Protein AF-0000000084952046 (afdb_homodimer)

Radius of gyration: 21.0 Å; Cα contacts (8 Å, |Δi|>4): 745; chains: 2; bounding box: 46×64×44 Å

pLDDT: mean 98.29, std 1.36, range [89.69, 99.0]

InterPro domains:
  IPR005025 NADPH-dependent FMN reductase-like domain [PF03358] (3-145)
  IPR029039 Flavoprotein-like superfamily [G3DSA:3.40.50.360] (1-174)
  IPR029039 Flavoprotein-like superfamily [SSF52218] (2-172)
  IPR050712 NAD(P)H-dependent reductase [PTHR30543] (2-172)

Organism: Flavobacterium frigoris (strain PS1) (NCBI:txid1086011)

Solvent-accessible surface area (backbone atoms only — not comparable to full-atom values): 18046 Å² total; per-residue (Å²): 124,46,34,30,40,22,27,16,32,40,60,43,92,79,36,65,22,33,53,50,14,50,53,58,57,66,71,50,77,79,48,48,77,45,74,56,60,49,72,80,44,74,68,79,74,52,36,71,57,51,38,72,72,71,44,79,58,67,53,37,53,51,50,44,52,56,58,66,68,29,57,30,39,28,39,8,33,33,52,44,93,63,27,64,21,38,50,37,43,28,46,51,58,47,27,35,70,79,38,63,45,50,44,67,59,26,36,23,40,42,27,14,31,28,73,46,77,66,4,24,49,57,26,38,52,52,45,66,70,45,37,55,78,23,22,28,40,72,70,41,74,51,66,42,40,24,32,80,78,29,44,38,98,86,75,34,58,65,41,62,70,62,38,49,54,52,50,53,46,53,70,70,55,84,127,126,48,32,30,38,22,27,17,33,40,60,42,92,78,36,65,21,33,52,51,15,50,52,58,56,65,71,48,77,81,48,48,78,45,75,55,59,48,71,82,43,75,67,78,77,52,36,72,57,52,38,70,73,70,44,79,58,67,54,36,53,52,51,43,52,55,58,66,66,28,58,30,37,26,37,8,34,32,51,45,90,64,28,62,23,39,51,37,42,30,46,50,55,47,28,36,70,79,38,63,46,51,45,65,60,25,38,23,40,41,26,14,33,30,72,46,76,66,3,26,48,58,26,39,51,53,45,65,70,45,37,54,77,24,21,28,40,72,71,40,74,49,65,41,41,24,32,79,79,28,43,39,97,86,76,33,58,65,42,62,69,63,37,50,52,52,50,51,45,54,70,69,54,84,128

Structure (mmCIF, N/CA/C/O backbone):
data_AF-0000000084952046-model_v1
#
loop_
_entity.id
_entity.type
_entity.pdbx_description
1 polymer 'NADPH-dependent FMN reductase-like domain-containing protein'
#
loop_
_atom_site.group_PDB
_atom_site.id
_atom_site.type_symbol
_atom_site.label_atom_id
_atom_site.label_alt_id
_atom_site.label_comp_id
_atom_site.label_asym_id
_atom_site.label_entity_id
_atom_site.label_seq_id
_atom_site.pdbx_PDB_ins_code
_atom_site.Cartn_x
_atom_site.Cartn_y
_atom_site.Cartn_z
_atom_site.occupancy
_atom_site.B_iso_or_equiv
_atom_site.auth_seq_id
_atom_site.auth_comp_id
_atom_site.auth_asym_id
_atom_site.auth_atom_id
_atom_site.pdbx_PDB_model_num
ATOM 1 N N . MET A 1 1 ? 4.188 32.594 12.977 1 89.69 1 MET A N 1
ATOM 2 C CA . MET A 1 1 ? 3.023 31.703 13.047 1 89.69 1 MET A CA 1
ATOM 3 C C . MET A 1 1 ? 3.369 30.297 12.57 1 89.69 1 MET A C 1
ATOM 5 O O . MET A 1 1 ? 4.09 30.125 11.578 1 89.69 1 MET A O 1
ATOM 9 N N . LYS A 1 2 ? 2.949 29.25 13.391 1 96.75 2 LYS A N 1
ATOM 10 C CA . LYS A 1 2 ? 3.273 27.875 13.023 1 96.75 2 LYS A CA 1
ATOM 11 C C . LYS A 1 2 ? 2.484 27.438 11.797 1 96.75 2 LYS A C 1
ATOM 13 O O . LYS A 1 2 ? 1.416 27.969 11.508 1 96.75 2 LYS A O 1
ATOM 18 N N . LYS A 1 3 ? 3.09 26.578 11.047 1 98.62 3 LYS A N 1
ATOM 19 C CA . LYS A 1 3 ? 2.463 26.109 9.812 1 98.62 3 LYS A CA 1
ATOM 20 C C . LYS A 1 3 ? 2.102 24.641 9.898 1 98.62 3 LYS A C 1
ATOM 22 O O . LYS A 1 3 ? 2.951 23.797 10.219 1 98.62 3 LYS A O 1
ATOM 27 N N . ILE A 1 4 ? 0.824 24.344 9.602 1 98.88 4 ILE A N 1
ATOM 28 C CA . ILE A 1 4 ? 0.339 22.969 9.523 1 98.88 4 ILE A CA 1
ATOM 29 C C . ILE A 1 4 ? 0.036 22.609 8.07 1 98.88 4 ILE A C 1
ATOM 31 O O . ILE A 1 4 ? -0.649 23.359 7.371 1 98.88 4 ILE A O 1
ATOM 35 N N . ILE A 1 5 ? 0.591 21.562 7.574 1 98.94 5 ILE A N 1
ATOM 36 C CA . ILE A 1 5 ? 0.153 20.953 6.328 1 98.94 5 ILE A CA 1
ATOM 37 C C . ILE A 1 5 ? -0.78 19.781 6.633 1 98.94 5 ILE A C 1
ATOM 39 O O . ILE A 1 5 ? -0.423 18.875 7.391 1 98.94 5 ILE A O 1
ATOM 43 N N . ALA A 1 6 ? -1.988 19.844 6.141 1 98.94 6 ALA A N 1
ATOM 44 C CA . ALA A 1 6 ? -2.998 18.812 6.355 1 98.94 6 ALA A CA 1
ATOM 45 C C . ALA A 1 6 ? -3.443 18.203 5.027 1 98.94 6 ALA A C 1
ATOM 47 O O . ALA A 1 6 ? -3.596 18.906 4.031 1 98.94 6 ALA A O 1
ATOM 48 N N . PHE A 1 7 ? -3.609 16.891 5.008 1 98.94 7 PHE A N 1
ATOM 49 C CA . PHE A 1 7 ? -4.211 16.297 3.822 1 98.94 7 PHE A CA 1
ATOM 50 C C . PHE A 1 7 ? -4.824 14.945 4.148 1 98.94 7 PHE A C 1
ATOM 52 O O . PHE A 1 7 ? -4.438 14.305 5.129 1 98.94 7 PHE A O 1
ATOM 59 N N . GLY A 1 8 ? -5.852 14.609 3.449 1 98.88 8 GLY A N 1
ATOM 60 C CA . GLY A 1 8 ? -6.297 13.234 3.363 1 98.88 8 GLY A CA 1
ATOM 61 C C . GLY A 1 8 ? -5.492 12.406 2.383 1 98.88 8 GLY A C 1
ATOM 62 O O . GLY A 1 8 ? -5.242 12.836 1.255 1 98.88 8 GLY A O 1
ATOM 63 N N . ALA A 1 9 ? -5.02 11.273 2.812 1 98.75 9 ALA A N 1
ATOM 64 C CA . ALA A 1 9 ? -4.309 10.344 1.937 1 98.75 9 ALA A CA 1
ATOM 65 C C . ALA A 1 9 ? -5.281 9.594 1.028 1 98.75 9 ALA A C 1
ATOM 67 O O . ALA A 1 9 ? -5.336 8.359 1.049 1 98.75 9 ALA A O 1
ATOM 68 N N . SER A 1 10 ? -5.961 10.367 0.242 1 97.81 10 SER A N 1
ATOM 69 C CA . SER A 1 10 ? -7.059 9.961 -0.63 1 97.81 10 SER A CA 1
ATOM 70 C C . SER A 1 10 ? -7.152 10.867 -1.855 1 97.81 10 SER A C 1
ATOM 72 O O . SER A 1 10 ? -6.93 12.07 -1.76 1 97.81 10 SER A O 1
ATOM 74 N N . SER A 1 11 ? -7.535 10.273 -2.975 1 98.31 11 SER A N 1
ATOM 75 C CA . SER A 1 11 ? -7.766 11.094 -4.16 1 98.31 11 SER A CA 1
ATOM 76 C C . SER A 1 11 ? -9.25 11.352 -4.375 1 98.31 11 SER A C 1
ATOM 78 O O . SER A 1 11 ? -9.641 11.953 -5.375 1 98.31 11 SER A O 1
ATOM 80 N N . SER A 1 12 ? -10.055 10.859 -3.488 1 98.25 12 SER A N 1
ATOM 81 C CA . SER A 1 12 ? -11.484 11.094 -3.641 1 98.25 12 SER A CA 1
ATOM 82 C C . SER A 1 12 ? -11.812 12.578 -3.545 1 98.25 12 SER A C 1
ATOM 84 O O . SER A 1 12 ? -11.328 13.273 -2.65 1 98.25 12 SER A O 1
ATOM 86 N N . LYS A 1 13 ? -12.703 13.07 -4.422 1 97.62 13 LYS A N 1
ATOM 87 C CA . LYS A 1 13 ? -13.148 14.461 -4.367 1 97.62 13 LYS A CA 1
ATOM 88 C C . LYS A 1 13 ? -14.008 14.711 -3.131 1 97.62 13 LYS A C 1
ATOM 90 O O . LYS A 1 13 ? -14.172 15.859 -2.707 1 97.62 13 LYS A O 1
ATOM 95 N N . ASN A 1 14 ? -14.586 13.734 -2.578 1 96.5 14 ASN A N 1
ATOM 96 C CA . ASN A 1 14 ? -15.398 13.797 -1.37 1 96.5 14 ASN A CA 1
ATOM 97 C C . ASN A 1 14 ? -14.734 13.062 -0.208 1 96.5 14 ASN A C 1
ATOM 99 O O . ASN A 1 14 ? -15.406 12.375 0.563 1 96.5 14 ASN A O 1
ATOM 103 N N . SER A 1 15 ? -13.492 13.195 -0.08 1 98.19 15 SER A N 1
ATOM 104 C CA . SER A 1 15 ? -12.68 12.453 0.88 1 98.19 15 SER A CA 1
ATOM 105 C C . SER A 1 15 ? -13.086 12.781 2.314 1 98.19 15 SER A C 1
ATOM 107 O O . SER A 1 15 ? -12.867 13.898 2.785 1 98.19 15 SER A O 1
ATOM 109 N N . ILE A 1 16 ? -13.547 11.758 3.006 1 98.75 16 ILE A N 1
ATOM 110 C CA . ILE A 1 16 ? -13.883 11.906 4.418 1 98.75 16 ILE A CA 1
ATOM 111 C C . ILE A 1 16 ? -12.602 12.047 5.238 1 98.75 16 ILE A C 1
ATOM 113 O O . ILE A 1 16 ? -12.594 12.703 6.281 1 98.75 16 ILE A O 1
ATOM 117 N N . ASN A 1 17 ? -11.539 11.508 4.77 1 98.88 17 ASN A N 1
ATOM 118 C CA . ASN A 1 17 ? -10.266 11.648 5.461 1 98.88 17 ASN A CA 1
ATOM 119 C C . ASN A 1 17 ? -9.703 13.062 5.324 1 98.88 17 ASN A C 1
ATOM 121 O O . ASN A 1 17 ? -9.062 13.57 6.246 1 98.88 17 ASN A O 1
ATOM 125 N N . LYS A 1 18 ? -9.891 13.703 4.152 1 98.75 18 LYS A N 1
ATOM 126 C CA . LYS A 1 18 ? -9.531 15.117 4.035 1 98.75 18 LYS A CA 1
ATOM 127 C C . LYS A 1 18 ? -10.328 15.969 5.02 1 98.75 18 LYS A C 1
ATOM 129 O O . LYS A 1 18 ? -9.766 16.844 5.684 1 98.75 18 LYS A O 1
ATOM 134 N N . GLN A 1 19 ? -11.633 15.664 5.133 1 98.81 19 GLN A N 1
ATOM 135 C CA . GLN A 1 19 ? -12.477 16.406 6.07 1 98.81 19 GLN A CA 1
ATOM 136 C C . GLN A 1 19 ? -11.969 16.25 7.504 1 98.81 19 GLN A C 1
ATOM 138 O O . GLN A 1 19 ? -11.883 17.234 8.242 1 98.81 19 GLN A O 1
ATOM 143 N N . LEU A 1 20 ? -11.633 15.031 7.879 1 98.94 20 LEU A N 1
ATOM 144 C CA . LEU A 1 20 ? -11.156 14.766 9.227 1 98.94 20 LEU A CA 1
ATOM 145 C C . LEU A 1 20 ? -9.836 15.484 9.492 1 98.94 20 LEU A C 1
ATOM 147 O O . LEU A 1 20 ? -9.656 16.094 10.555 1 98.94 20 LEU A O 1
ATOM 151 N N . ALA A 1 21 ? -8.914 15.383 8.562 1 98.94 21 ALA A N 1
ATOM 152 C CA . ALA A 1 21 ? -7.625 16.047 8.711 1 98.94 21 ALA A CA 1
ATOM 153 C C . ALA A 1 21 ? -7.801 17.562 8.875 1 98.94 21 ALA A C 1
ATOM 155 O O . ALA A 1 21 ? -7.145 18.172 9.719 1 98.94 21 ALA A O 1
ATOM 156 N N . ILE A 1 22 ? -8.656 18.156 8.07 1 98.75 22 ILE A N 1
ATOM 157 C CA . ILE A 1 22 ? -8.922 19.594 8.125 1 98.75 22 ILE A CA 1
ATOM 158 C C . ILE A 1 22 ? -9.492 19.969 9.492 1 98.75 22 ILE A C 1
ATOM 160 O O . ILE A 1 22 ? -9.062 20.938 10.109 1 98.75 22 ILE A O 1
ATOM 164 N N . TYR A 1 23 ? -10.414 19.172 9.945 1 98.81 23 TYR A N 1
ATOM 165 C CA . TYR A 1 23 ? -11.016 19.406 11.25 1 98.81 23 TYR A CA 1
ATOM 166 C C . TYR A 1 23 ? -9.969 19.406 12.352 1 98.81 23 TYR A C 1
ATOM 168 O O . TYR A 1 23 ? -9.891 20.344 13.148 1 98.81 23 TYR A O 1
ATOM 176 N N . ALA A 1 24 ? -9.188 18.375 12.398 1 98.88 24 ALA A N 1
ATOM 177 C CA . ALA A 1 24 ? -8.164 18.25 13.43 1 98.88 24 ALA A CA 1
ATOM 178 C C . ALA A 1 24 ? -7.168 19.406 13.367 1 98.88 24 ALA A C 1
ATOM 180 O O . ALA A 1 24 ? -6.828 19.984 14.391 1 98.88 24 ALA A O 1
ATOM 181 N N . ALA A 1 25 ? -6.719 19.688 12.156 1 98.81 25 ALA A N 1
ATOM 182 C CA . ALA A 1 25 ? -5.742 20.75 11.977 1 98.81 25 ALA A CA 1
ATOM 183 C C . ALA A 1 25 ? -6.293 22.094 12.469 1 98.81 25 ALA A C 1
ATOM 185 O O . ALA A 1 25 ? -5.547 22.906 13.008 1 98.81 25 ALA A O 1
ATOM 186 N N . GLY A 1 26 ? -7.547 22.297 12.344 1 98.12 26 GLY A N 1
ATOM 187 C CA . GLY A 1 26 ? -8.203 23.547 12.727 1 98.12 26 GLY A CA 1
ATOM 188 C C . GLY A 1 26 ? -8.32 23.719 14.227 1 98.12 26 GLY A C 1
ATOM 189 O O . GLY A 1 26 ? -8.656 24.797 14.711 1 98.12 26 GLY A O 1
ATOM 190 N N . LYS A 1 27 ? -8.039 22.703 14.984 1 98.06 27 LYS A N 1
ATOM 191 C CA . LYS A 1 27 ? -8.18 22.75 16.438 1 98.06 27 LYS A CA 1
ATOM 192 C C . LYS A 1 27 ? -6.914 23.281 17.109 1 98.06 27 LYS A C 1
ATOM 194 O O . LYS A 1 27 ? -6.895 23.516 18.312 1 98.06 27 LYS A O 1
ATOM 199 N N . PHE A 1 28 ? -5.863 23.359 16.281 1 97.75 28 PHE A N 1
ATOM 200 C CA . PHE A 1 28 ? -4.637 23.938 16.812 1 97.75 28 PHE A CA 1
ATOM 201 C C . PHE A 1 28 ? -4.719 25.469 16.828 1 97.75 28 PHE A C 1
ATOM 203 O O . PHE A 1 28 ? -5.035 26.094 15.82 1 97.75 28 PHE A O 1
ATOM 210 N N . ASP A 1 29 ? -4.348 26.031 17.938 1 93.25 29 ASP A N 1
ATOM 211 C CA . ASP A 1 29 ? -4.422 27.484 18.094 1 93.25 29 ASP A CA 1
ATOM 212 C C . ASP A 1 29 ? -3.203 28.172 17.469 1 93.25 29 ASP A C 1
ATOM 214 O O . ASP A 1 29 ? -2.1 27.625 17.484 1 93.25 29 ASP A O 1
ATOM 218 N N . ASN A 1 30 ? -3.361 29.312 16.891 1 90.81 30 ASN A N 1
ATOM 219 C CA . ASN A 1 30 ? -2.311 30.188 16.391 1 90.81 30 ASN A CA 1
ATOM 220 C C . ASN A 1 30 ? -1.453 29.5 15.344 1 90.81 30 ASN A C 1
ATOM 222 O O . ASN A 1 30 ? -0.223 29.562 15.398 1 90.81 30 ASN A O 1
ATOM 226 N N . ALA A 1 31 ? -2.07 28.703 14.523 1 97 31 ALA A N 1
ATOM 227 C CA . ALA A 1 31 ? -1.385 28.047 13.414 1 97 31 ALA A CA 1
ATOM 228 C C . ALA A 1 31 ? -2.123 28.281 12.094 1 97 31 ALA A C 1
ATOM 230 O O . ALA A 1 31 ? -3.354 28.359 12.07 1 97 31 ALA A O 1
ATOM 231 N N . SER A 1 32 ? -1.428 28.484 11.062 1 98.19 32 SER A N 1
ATOM 232 C CA . SER A 1 32 ? -2.002 28.484 9.719 1 98.19 32 SER A CA 1
ATOM 233 C C . SER A 1 32 ? -2.041 27.078 9.133 1 98.19 32 SER A C 1
ATOM 235 O O . SER A 1 32 ? -1.12 26.297 9.336 1 98.19 32 SER A O 1
ATOM 237 N N . VAL A 1 33 ? -3.145 26.797 8.453 1 98.69 33 VAL A N 1
ATOM 238 C CA . VAL A 1 33 ? -3.318 25.469 7.879 1 98.69 33 VAL A CA 1
ATOM 239 C C . VAL A 1 33 ? -3.312 25.562 6.355 1 98.69 33 VAL A C 1
ATOM 241 O O . VAL A 1 33 ? -4.043 26.359 5.773 1 98.69 33 VAL A O 1
ATOM 244 N N . GLU A 1 34 ? -2.475 24.844 5.723 1 98.88 34 GLU A N 1
ATOM 245 C CA . GLU A 1 34 ? -2.531 24.594 4.285 1 98.88 34 GLU A CA 1
ATOM 246 C C . GLU A 1 34 ? -2.961 23.172 3.986 1 98.88 34 GLU A C 1
ATOM 248 O O . GLU A 1 34 ? -2.379 22.219 4.516 1 98.88 34 GLU A O 1
ATOM 253 N N . VAL A 1 35 ? -3.953 23.062 3.188 1 98.88 35 VAL A N 1
ATOM 254 C CA . VAL A 1 35 ? -4.492 21.75 2.846 1 98.88 35 VAL A CA 1
ATOM 255 C C . VAL A 1 35 ? -3.959 21.312 1.483 1 98.88 35 VAL A C 1
ATOM 257 O O . VAL A 1 35 ? -4.035 22.062 0.508 1 98.88 35 VAL A O 1
ATOM 260 N N . LEU A 1 36 ? -3.381 20.172 1.438 1 98.88 36 LEU A N 1
ATOM 261 C CA . LEU A 1 36 ? -2.959 19.594 0.163 1 98.88 36 LEU A CA 1
ATOM 262 C C . LEU A 1 36 ? -4.016 18.641 -0.381 1 98.88 36 LEU A C 1
ATOM 264 O O . LEU A 1 36 ? -4.699 17.969 0.388 1 98.88 36 LEU A O 1
ATOM 268 N N . ASP A 1 37 ? -4.168 18.656 -1.652 1 98.81 37 ASP A N 1
ATOM 269 C CA . ASP A 1 37 ? -5.012 17.719 -2.395 1 98.81 37 ASP A CA 1
ATOM 270 C C . ASP A 1 37 ? -4.164 16.766 -3.24 1 98.81 37 ASP A C 1
ATOM 272 O O . ASP A 1 37 ? -3.408 17.203 -4.109 1 98.81 37 ASP A O 1
ATOM 276 N N . LEU A 1 38 ? -4.316 15.477 -2.998 1 98.75 38 LEU A N 1
ATOM 277 C CA . LEU A 1 38 ? -3.453 14.523 -3.682 1 98.75 38 LEU A CA 1
ATOM 278 C C . LEU A 1 38 ? -3.664 14.578 -5.191 1 98.75 38 LEU A C 1
ATOM 280 O O . LEU A 1 38 ? -2.779 14.195 -5.961 1 98.75 38 LEU A O 1
ATOM 284 N N . ASN A 1 39 ? -4.816 15.07 -5.621 1 98.62 39 ASN A N 1
ATOM 285 C CA . ASN A 1 39 ? -5.09 15.18 -7.051 1 98.62 39 ASN A CA 1
ATOM 286 C C . ASN A 1 39 ? -4.141 16.172 -7.73 1 98.62 39 ASN A C 1
ATOM 288 O O . ASN A 1 39 ? -3.951 16.109 -8.945 1 98.62 39 ASN A O 1
ATOM 292 N N . ASP A 1 40 ? -3.545 17.062 -6.996 1 98.75 40 ASP A N 1
ATOM 293 C CA . ASP A 1 40 ? -2.584 18.031 -7.543 1 98.75 40 ASP A CA 1
ATOM 294 C C . ASP A 1 40 ? -1.213 17.375 -7.727 1 98.75 40 ASP A C 1
ATOM 296 O O . ASP A 1 40 ? -0.295 18 -8.266 1 98.75 40 ASP A O 1
ATOM 300 N N . TYR A 1 41 ? -1.123 16.047 -7.348 1 98.75 41 TYR A N 1
ATOM 301 C CA . TYR A 1 41 ? 0.174 15.375 -7.352 1 98.75 41 TYR A CA 1
ATOM 302 C C . TYR A 1 41 ? 0.088 14.016 -8.039 1 98.75 41 TYR A C 1
ATOM 304 O O . TYR A 1 41 ? 0.787 13.078 -7.66 1 98.75 41 TYR A O 1
ATOM 312 N N . GLU A 1 42 ? -0.812 13.852 -8.906 1 98.19 42 GLU A N 1
ATOM 313 C CA . GLU A 1 42 ? -0.867 12.602 -9.656 1 98.19 42 GLU A CA 1
ATOM 314 C C . GLU A 1 42 ? 0.313 12.477 -10.617 1 98.19 42 GLU A C 1
ATOM 316 O O . GLU A 1 42 ? 0.579 13.391 -11.398 1 98.19 42 GLU A O 1
ATOM 321 N N . MET A 1 43 ? 1.024 11.406 -10.469 1 98.56 43 MET A N 1
ATOM 322 C CA . MET A 1 43 ? 2.242 11.094 -11.211 1 98.56 43 MET A CA 1
ATOM 323 C C . MET A 1 43 ? 2.182 9.688 -11.797 1 98.56 43 MET A C 1
ATOM 325 O O . MET A 1 43 ? 1.283 8.906 -11.461 1 98.56 43 MET A O 1
ATOM 329 N N . PRO A 1 44 ? 3.078 9.344 -12.789 1 98.44 44 PRO A N 1
ATOM 330 C CA . PRO A 1 44 ? 3.133 7.953 -13.25 1 98.44 44 PRO A CA 1
ATOM 331 C C . PRO A 1 44 ? 3.291 6.965 -12.094 1 98.44 44 PRO A C 1
ATOM 333 O O . PRO A 1 44 ? 3.877 7.297 -11.062 1 98.44 44 PRO A O 1
ATOM 336 N N . ILE A 1 45 ? 2.744 5.781 -12.266 1 98.81 45 ILE A N 1
ATOM 337 C CA . ILE A 1 45 ? 2.941 4.734 -11.273 1 98.81 45 ILE A CA 1
ATOM 338 C C . ILE A 1 45 ? 4.434 4.535 -11.023 1 98.81 45 ILE A C 1
ATOM 340 O O . ILE A 1 45 ? 5.215 4.383 -11.961 1 98.81 45 ILE A O 1
ATOM 344 N N . PHE A 1 46 ? 4.832 4.582 -9.82 1 98.81 46 PHE A N 1
ATOM 345 C CA . PHE A 1 46 ? 6.246 4.477 -9.477 1 98.81 46 PHE A CA 1
ATOM 346 C C . PHE A 1 46 ? 6.832 3.172 -10 1 98.81 46 PHE A C 1
ATOM 348 O O . PHE A 1 46 ? 6.207 2.115 -9.898 1 98.81 46 PHE A O 1
ATOM 355 N N . SER A 1 47 ? 7.965 3.256 -10.5 1 97.62 47 SER A N 1
ATOM 356 C CA . SER A 1 47 ? 8.828 2.164 -10.938 1 97.62 47 SER A CA 1
ATOM 357 C C . SER A 1 47 ? 10.297 2.568 -10.883 1 97.62 47 SER A C 1
ATOM 359 O O . SER A 1 47 ? 10.656 3.691 -11.25 1 97.62 47 SER A O 1
ATOM 361 N N . THR A 1 48 ? 11.125 1.66 -10.422 1 97.75 48 THR A N 1
ATOM 362 C CA . THR A 1 48 ? 12.555 1.955 -10.453 1 97.75 48 THR A CA 1
ATOM 363 C C . THR A 1 48 ? 13.031 2.172 -11.883 1 97.75 48 THR A C 1
ATOM 365 O O . THR A 1 48 ? 13.961 2.949 -12.125 1 97.75 48 THR A O 1
ATOM 368 N N . ASP A 1 49 ? 12.375 1.505 -12.875 1 98.62 49 ASP A N 1
ATOM 369 C CA . ASP A 1 49 ? 12.703 1.688 -14.281 1 98.62 49 ASP A CA 1
ATOM 370 C C . ASP A 1 49 ? 12.383 3.105 -14.75 1 98.62 49 ASP A C 1
ATOM 372 O O . ASP A 1 49 ? 13.188 3.746 -15.422 1 98.62 49 ASP A O 1
ATOM 376 N N . LYS A 1 50 ? 11.211 3.59 -14.367 1 98.44 50 LYS A N 1
ATOM 377 C CA . LYS A 1 50 ? 10.82 4.949 -14.727 1 98.44 50 LYS A CA 1
ATOM 378 C C . LYS A 1 50 ? 11.727 5.977 -14.055 1 98.44 50 LYS A C 1
ATOM 380 O O . LYS A 1 50 ? 12.062 7 -14.656 1 98.44 50 LYS A O 1
ATOM 385 N N . GLU A 1 51 ? 12.047 5.699 -12.766 1 98.56 51 GLU A N 1
ATOM 386 C CA . GLU A 1 51 ? 12.992 6.574 -12.086 1 98.56 51 GLU A CA 1
ATOM 387 C C . GLU A 1 51 ? 14.312 6.676 -12.852 1 98.56 51 GLU A C 1
ATOM 389 O O . GLU A 1 51 ? 14.844 7.773 -13.039 1 98.56 51 GLU A O 1
ATOM 394 N N . THR A 1 52 ? 14.812 5.539 -13.312 1 98.25 52 THR A N 1
ATOM 395 C CA . THR A 1 52 ? 16.078 5.484 -14.047 1 98.25 52 THR A CA 1
ATOM 396 C C . THR A 1 52 ? 15.953 6.184 -15.398 1 98.25 52 THR A C 1
ATOM 398 O O . THR A 1 52 ? 16.859 6.906 -15.812 1 98.25 52 THR A O 1
ATOM 401 N N . GLU A 1 53 ? 14.859 6.031 -16.016 1 98.12 53 GLU A N 1
ATOM 402 C CA . GLU A 1 53 ? 14.656 6.52 -17.375 1 98.12 53 GLU A CA 1
ATOM 403 C C . GLU A 1 53 ? 14.383 8.023 -17.391 1 98.12 53 GLU A C 1
ATOM 405 O O . GLU A 1 53 ? 14.875 8.734 -18.266 1 98.12 53 GLU A O 1
ATOM 410 N N . SER A 1 54 ? 13.555 8.508 -16.422 1 97.88 54 SER A N 1
ATOM 411 C CA . SER A 1 54 ? 13.039 9.867 -16.562 1 97.88 54 SER A CA 1
ATOM 412 C C . SER A 1 54 ? 13.289 10.68 -15.297 1 97.88 54 SER A C 1
ATOM 414 O O . SER A 1 54 ? 12.938 11.859 -15.234 1 97.88 54 SER A O 1
ATOM 416 N N . GLY A 1 55 ? 13.914 10.086 -14.25 1 98.5 55 GLY A N 1
ATOM 417 C CA . GLY A 1 55 ? 14.148 10.781 -12.992 1 98.5 55 GLY A CA 1
ATOM 418 C C . GLY A 1 55 ? 12.891 10.914 -12.148 1 98.5 55 GLY A C 1
ATOM 419 O O . GLY A 1 55 ? 11.867 10.297 -12.445 1 98.5 55 GLY A O 1
ATOM 420 N N . ILE A 1 56 ? 13.031 11.617 -11.031 1 98.81 56 ILE A N 1
ATOM 421 C CA . ILE A 1 56 ? 11.93 11.844 -10.102 1 98.81 56 ILE A CA 1
ATOM 422 C C . ILE A 1 56 ? 11.031 12.953 -10.633 1 98.81 56 ILE A C 1
ATOM 424 O O . ILE A 1 56 ? 11.508 14.031 -10.984 1 98.81 56 ILE A O 1
ATOM 428 N N . PRO A 1 57 ? 9.719 12.766 -10.695 1 98.81 57 PRO A N 1
ATOM 429 C CA . PRO A 1 57 ? 8.805 13.789 -11.203 1 98.81 57 PRO A CA 1
ATOM 430 C C . PRO A 1 57 ? 8.852 15.078 -10.391 1 98.81 57 PRO A C 1
ATOM 432 O O . PRO A 1 57 ? 9.031 15.039 -9.172 1 98.81 57 PRO A O 1
ATOM 435 N N . GLN A 1 58 ? 8.625 16.203 -11.055 1 98.81 58 GLN A N 1
ATOM 436 C CA . GLN A 1 58 ? 8.602 17.5 -10.391 1 98.81 58 GLN A CA 1
ATOM 437 C C . GLN A 1 58 ? 7.52 17.547 -9.312 1 98.81 58 GLN A C 1
ATOM 439 O O . GLN A 1 58 ? 7.715 18.156 -8.258 1 98.81 58 GLN A O 1
ATOM 444 N N . LEU A 1 59 ? 6.418 16.906 -9.539 1 98.94 59 LEU A N 1
ATOM 445 C CA . LEU A 1 59 ? 5.32 16.922 -8.578 1 98.94 59 LEU A CA 1
ATOM 446 C C . LEU A 1 59 ? 5.73 16.234 -7.277 1 98.94 59 LEU A C 1
ATOM 448 O O . LEU A 1 59 ? 5.258 16.609 -6.203 1 98.94 59 LEU A O 1
ATOM 452 N N . ALA A 1 60 ? 6.574 15.195 -7.359 1 98.94 60 ALA A N 1
ATOM 453 C CA . ALA A 1 60 ? 7.121 14.602 -6.145 1 98.94 60 ALA A CA 1
ATOM 454 C C . ALA A 1 60 ? 7.984 15.602 -5.383 1 98.94 60 ALA A C 1
ATOM 456 O O . ALA A 1 60 ? 7.898 15.695 -4.156 1 98.94 60 ALA A O 1
ATOM 457 N N . GLN A 1 61 ? 8.812 16.344 -6.156 1 98.88 61 GLN A N 1
ATOM 458 C CA . GLN A 1 61 ? 9.633 17.391 -5.547 1 98.88 61 GLN A CA 1
ATOM 459 C C . GLN A 1 61 ? 8.766 18.438 -4.859 1 98.88 61 GLN A C 1
ATOM 461 O O . GLN A 1 61 ? 9.062 18.875 -3.744 1 98.88 61 GLN A O 1
ATOM 466 N N . ASP A 1 62 ? 7.73 18.844 -5.551 1 98.94 62 ASP A N 1
ATOM 467 C CA . ASP A 1 62 ? 6.832 19.859 -5.004 1 98.94 62 ASP A CA 1
ATOM 468 C C . ASP A 1 62 ? 6.184 19.375 -3.709 1 98.94 62 ASP A C 1
ATOM 470 O O . ASP A 1 62 ? 6.102 20.125 -2.732 1 98.94 62 ASP A O 1
ATOM 474 N N . PHE A 1 63 ? 5.711 18.172 -3.686 1 98.94 63 PHE A N 1
ATOM 475 C CA . PHE A 1 63 ? 5.09 17.594 -2.5 1 98.94 63 PHE A CA 1
ATOM 476 C C . PHE A 1 63 ? 6.082 17.531 -1.348 1 98.94 63 PHE A C 1
ATOM 478 O O . PHE A 1 63 ? 5.773 17.938 -0.226 1 98.94 63 PHE A O 1
ATOM 485 N N . TYR A 1 64 ? 7.25 17 -1.661 1 98.88 64 TYR A N 1
ATOM 486 C CA . TYR A 1 64 ? 8.32 16.906 -0.677 1 98.88 64 TYR A CA 1
ATOM 487 C C . TYR A 1 64 ? 8.625 18.266 -0.064 1 98.88 64 TYR A C 1
ATOM 489 O O . TYR A 1 64 ? 8.758 18.391 1.156 1 98.88 64 TYR A O 1
ATOM 497 N N . THR A 1 65 ? 8.703 19.266 -0.911 1 98.81 65 THR A N 1
ATOM 498 C CA . THR A 1 65 ? 9 20.625 -0.466 1 98.81 65 THR A CA 1
ATOM 499 C C . THR A 1 65 ? 7.891 21.141 0.446 1 98.81 65 THR A C 1
ATOM 501 O O . THR A 1 65 ? 8.164 21.75 1.48 1 98.81 65 THR A O 1
ATOM 504 N N . LYS A 1 66 ? 6.648 20.875 0.073 1 98.81 66 LYS A N 1
ATOM 505 C CA . LYS A 1 66 ? 5.523 21.297 0.895 1 98.81 66 LYS A CA 1
ATOM 506 C C . LYS A 1 66 ? 5.605 20.703 2.295 1 98.81 66 LYS A C 1
ATOM 508 O O . LYS A 1 66 ? 5.406 21.406 3.289 1 98.81 66 LYS A O 1
ATOM 513 N N . LEU A 1 67 ? 5.891 19.422 2.391 1 98.81 67 LEU A N 1
ATOM 514 C CA . LEU A 1 67 ? 6.008 18.766 3.691 1 98.81 67 LEU A CA 1
ATOM 515 C C . LEU A 1 67 ? 7.059 19.469 4.555 1 98.81 67 LEU A C 1
ATOM 517 O O . LEU A 1 67 ? 6.855 19.641 5.758 1 98.81 67 LEU A O 1
ATOM 521 N N . GLY A 1 68 ? 8.125 19.859 3.936 1 98.62 68 GLY A N 1
ATOM 522 C CA . GLY A 1 68 ? 9.25 20.453 4.641 1 98.62 68 GLY A CA 1
ATOM 523 C C . GLY A 1 68 ? 8.93 21.812 5.234 1 98.62 68 GLY A C 1
ATOM 524 O O . GLY A 1 68 ? 9.633 22.281 6.129 1 98.62 68 GLY A O 1
ATOM 525 N N . THR A 1 69 ? 7.922 22.469 4.754 1 98.56 69 THR A N 1
ATOM 526 C CA . THR A 1 69 ? 7.586 23.812 5.227 1 98.56 69 THR A CA 1
ATOM 527 C C . THR A 1 69 ? 6.777 23.734 6.52 1 98.56 69 THR A C 1
ATOM 529 O O . THR A 1 69 ? 6.57 24.75 7.188 1 98.56 69 THR A O 1
ATOM 532 N N . ALA A 1 70 ? 6.387 22.578 6.934 1 98.69 70 ALA A N 1
ATOM 533 C CA . ALA A 1 70 ? 5.414 22.438 8.016 1 98.69 70 ALA A CA 1
ATOM 534 C C . ALA A 1 70 ? 6.109 22.359 9.375 1 98.69 70 ALA A C 1
ATOM 536 O O . ALA A 1 70 ? 7.207 21.812 9.484 1 98.69 70 ALA A O 1
ATOM 537 N N . ASP A 1 71 ? 5.477 22.938 10.352 1 98.69 71 ASP A N 1
ATOM 538 C CA . ASP A 1 71 ? 5.82 22.625 11.734 1 98.69 71 ASP A CA 1
ATOM 539 C C . ASP A 1 71 ? 5.133 21.344 12.203 1 98.69 71 ASP A C 1
ATOM 541 O O . ASP A 1 71 ? 5.637 20.656 13.086 1 98.69 71 ASP A O 1
ATOM 545 N N . LEU A 1 72 ? 3.99 21.031 11.625 1 98.88 72 LEU A N 1
ATOM 546 C CA . LEU A 1 72 ? 3.203 19.828 11.914 1 98.88 72 LEU A CA 1
ATOM 547 C C . LEU A 1 72 ? 2.512 19.312 10.656 1 98.88 72 LEU A C 1
ATOM 549 O O . LEU A 1 72 ? 1.962 20.094 9.883 1 98.88 72 LEU A O 1
ATOM 553 N N . LEU A 1 73 ? 2.615 18.078 10.461 1 98.94 73 LEU A N 1
ATOM 554 C CA . LEU A 1 73 ? 1.811 17.375 9.461 1 98.94 73 LEU A CA 1
ATOM 555 C C . LEU A 1 73 ? 0.596 16.719 10.109 1 98.94 73 LEU A C 1
ATOM 557 O O . LEU A 1 73 ? 0.71 16.094 11.164 1 98.94 73 LEU A O 1
ATOM 561 N N . VAL A 1 74 ? -0.586 16.938 9.578 1 98.94 74 VAL A N 1
ATOM 562 C CA . VAL A 1 74 ? -1.81 16.25 9.969 1 98.94 74 VAL A CA 1
ATOM 563 C C . VAL A 1 74 ? -2.324 15.414 8.789 1 98.94 74 VAL A C 1
ATOM 565 O O . VAL A 1 74 ? -2.809 15.961 7.801 1 98.94 74 VAL A O 1
ATOM 568 N N . ILE A 1 75 ? -2.213 14.133 8.922 1 99 75 ILE A N 1
ATOM 569 C CA . ILE A 1 75 ? -2.518 13.227 7.816 1 99 75 ILE A CA 1
ATOM 570 C C . ILE A 1 75 ? -3.609 12.242 8.234 1 99 75 ILE A C 1
ATOM 572 O O . ILE A 1 75 ? -3.498 11.594 9.281 1 99 75 ILE A O 1
ATOM 576 N N . SER A 1 76 ? -4.656 12.18 7.477 1 99 76 SER A N 1
ATOM 577 C CA . SER A 1 76 ? -5.668 11.156 7.68 1 99 76 SER A CA 1
ATOM 578 C C . SER A 1 76 ? -5.711 10.18 6.512 1 99 76 SER A C 1
ATOM 580 O O . SER A 1 76 ? -5.859 10.586 5.359 1 99 76 SER A O 1
ATOM 582 N N . PHE A 1 77 ? -5.648 8.859 6.77 1 98.94 77 PHE A N 1
ATOM 583 C CA . PHE A 1 77 ? -5.402 7.844 5.746 1 98.94 77 PHE A CA 1
ATOM 584 C C . PHE A 1 77 ? -6.707 7.172 5.328 1 98.94 77 PHE A C 1
ATOM 586 O O . PHE A 1 77 ? -7.453 6.672 6.172 1 98.94 77 PHE A O 1
ATOM 593 N N . ALA A 1 78 ? -6.93 7.211 4.016 1 98.75 78 ALA A N 1
ATOM 594 C CA . ALA A 1 78 ? -7.914 6.293 3.449 1 98.75 78 ALA A CA 1
ATOM 595 C C . ALA A 1 78 ? -7.367 4.871 3.395 1 98.75 78 ALA A C 1
ATOM 597 O O . ALA A 1 78 ? -6.199 4.66 3.068 1 98.75 78 ALA A O 1
ATOM 598 N N . GLU A 1 79 ? -8.219 3.939 3.725 1 98.75 79 GLU A N 1
ATOM 599 C CA . GLU A 1 79 ? -7.852 2.529 3.67 1 98.75 79 GLU A CA 1
ATOM 600 C C . GLU A 1 79 ? -8.5 1.836 2.473 1 98.75 79 GLU A C 1
ATOM 602 O O . GLU A 1 79 ? -9.727 1.762 2.379 1 98.75 79 GLU A O 1
ATOM 607 N N . HIS A 1 80 ? -7.695 1.407 1.513 1 98.25 80 HIS A N 1
ATOM 608 C CA . HIS A 1 80 ? -8.133 0.539 0.427 1 98.25 80 HIS A CA 1
ATOM 609 C C . HIS A 1 80 ? -7.551 -0.862 0.571 1 98.25 80 HIS A C 1
ATOM 611 O O . HIS A 1 80 ? -6.328 -1.03 0.611 1 98.25 80 HIS A O 1
ATOM 617 N N . ASN A 1 81 ? -8.445 -1.843 0.744 1 97.81 81 ASN A N 1
ATOM 618 C CA . ASN A 1 81 ? -8.055 -3.244 0.854 1 97.81 81 ASN A CA 1
ATOM 619 C C . ASN A 1 81 ? -7.035 -3.455 1.971 1 97.81 81 ASN A C 1
ATOM 621 O O . ASN A 1 81 ? -6.035 -4.145 1.779 1 97.81 81 ASN A O 1
ATOM 625 N N . GLY A 1 82 ? -7.25 -2.73 3.059 1 97.69 82 GLY A N 1
ATOM 626 C CA . GLY A 1 82 ? -6.473 -2.939 4.27 1 97.69 82 GLY A CA 1
ATOM 627 C C . GLY A 1 82 ? -5.145 -2.209 4.262 1 97.69 82 GLY A C 1
ATOM 628 O O . GLY A 1 82 ? -4.32 -2.395 5.16 1 97.69 82 GLY A O 1
ATOM 629 N N . ALA A 1 83 ? -4.871 -1.43 3.314 1 98.44 83 ALA A N 1
ATOM 630 C CA . ALA A 1 83 ? -3.588 -0.748 3.15 1 98.44 83 ALA A CA 1
ATOM 631 C C . ALA A 1 83 ? -3.783 0.665 2.607 1 98.44 83 ALA A C 1
ATOM 633 O O . ALA A 1 83 ? -4.906 1.173 2.57 1 98.44 83 ALA A O 1
ATOM 634 N N . TYR A 1 84 ? -2.688 1.354 2.307 1 98.81 84 TYR A N 1
ATOM 635 C CA . TYR A 1 84 ? -2.738 2.705 1.761 1 98.81 84 TYR A CA 1
ATOM 636 C C . TYR A 1 84 ? -3.594 2.752 0.5 1 98.81 84 TYR A C 1
ATOM 638 O O . TYR A 1 84 ? -3.65 1.78 -0.256 1 98.81 84 TYR A O 1
ATOM 646 N N . SER A 1 85 ? -4.242 3.895 0.3 1 98.88 85 SER A N 1
ATOM 647 C CA . SER A 1 85 ? -4.75 4.129 -1.048 1 98.88 85 SER A CA 1
ATOM 648 C C . SER A 1 85 ? -3.617 4.16 -2.068 1 98.88 85 SER A C 1
ATOM 650 O O . SER A 1 85 ? -2.508 4.598 -1.76 1 98.88 85 SER A O 1
ATOM 652 N N . THR A 1 86 ? -3.895 3.719 -3.279 1 98.88 86 THR A N 1
ATOM 653 C CA . THR A 1 86 ? -2.885 3.742 -4.332 1 98.88 86 THR A CA 1
ATOM 654 C C . THR A 1 86 ? -2.389 5.164 -4.574 1 98.88 86 THR A C 1
ATOM 656 O O . THR A 1 86 ? -1.193 5.383 -4.781 1 98.88 86 THR A O 1
ATOM 659 N N . ALA A 1 87 ? -3.287 6.137 -4.539 1 98.88 87 ALA A N 1
ATOM 660 C CA . ALA A 1 87 ? -2.932 7.531 -4.777 1 98.88 87 ALA A CA 1
ATOM 661 C C . ALA A 1 87 ? -1.855 8 -3.801 1 98.88 87 ALA A C 1
ATOM 663 O O . ALA A 1 87 ? -0.83 8.547 -4.211 1 98.88 87 ALA A O 1
ATOM 664 N N . PHE A 1 88 ? -2.059 7.727 -2.537 1 98.94 88 PHE A N 1
ATOM 665 C CA . PHE A 1 88 ? -1.067 8.133 -1.547 1 98.94 88 PHE A CA 1
ATOM 666 C C . PHE A 1 88 ? 0.205 7.309 -1.681 1 98.94 88 PHE A C 1
ATOM 668 O O . PHE A 1 88 ? 1.312 7.844 -1.621 1 98.94 88 PHE A O 1
ATOM 675 N N . LYS A 1 89 ? 0.042 5.988 -1.838 1 98.94 89 LYS A N 1
ATOM 676 C CA . LYS A 1 89 ? 1.191 5.094 -1.925 1 98.94 89 LYS A CA 1
ATOM 677 C C . LYS A 1 89 ? 2.127 5.504 -3.057 1 98.94 89 LYS A C 1
ATOM 679 O O . LYS A 1 89 ? 3.348 5.398 -2.93 1 98.94 89 LYS A O 1
ATOM 684 N N . ASN A 1 90 ? 1.536 5.953 -4.16 1 98.94 90 ASN A N 1
ATOM 685 C CA . ASN A 1 90 ? 2.348 6.371 -5.297 1 98.94 90 ASN A CA 1
ATOM 686 C C . ASN A 1 90 ? 3.17 7.613 -4.973 1 98.94 90 ASN A C 1
ATOM 688 O O . ASN A 1 90 ? 4.363 7.672 -5.277 1 98.94 90 ASN A O 1
ATOM 692 N N . ILE A 1 91 ? 2.547 8.617 -4.371 1 98.94 91 ILE A N 1
ATOM 693 C CA . ILE A 1 91 ? 3.234 9.836 -3.969 1 98.94 91 ILE A CA 1
ATOM 694 C C . ILE A 1 91 ? 4.328 9.5 -2.959 1 98.94 91 ILE A C 1
ATOM 696 O O . ILE A 1 91 ? 5.453 10 -3.066 1 98.94 91 ILE A O 1
ATOM 700 N N . PHE A 1 92 ? 4.008 8.633 -2.012 1 98.88 92 PHE A N 1
ATOM 701 C CA . PHE A 1 92 ? 4.926 8.203 -0.962 1 98.88 92 PHE A CA 1
ATOM 702 C C . PHE A 1 92 ? 6.152 7.527 -1.559 1 98.88 92 PHE A C 1
ATOM 704 O O . PHE A 1 92 ? 7.285 7.867 -1.211 1 98.88 92 PHE A O 1
ATOM 711 N N . ASP A 1 93 ? 5.922 6.609 -2.527 1 98.88 93 ASP A N 1
ATOM 712 C CA . ASP A 1 93 ? 7.031 5.887 -3.143 1 98.88 93 ASP A CA 1
ATOM 713 C C . ASP A 1 93 ? 7.926 6.832 -3.939 1 98.88 93 ASP A C 1
ATOM 715 O O . ASP A 1 93 ? 9.156 6.766 -3.838 1 98.88 93 ASP A O 1
ATOM 719 N N . TRP A 1 94 ? 7.344 7.727 -4.691 1 98.88 94 TRP A N 1
ATOM 720 C CA . TRP A 1 94 ? 8.141 8.695 -5.438 1 98.88 94 TRP A CA 1
ATOM 721 C C . TRP A 1 94 ? 8.922 9.602 -4.492 1 98.88 94 TRP A C 1
ATOM 723 O O . TRP A 1 94 ? 10.117 9.82 -4.68 1 98.88 94 TRP A O 1
ATOM 733 N N . THR A 1 95 ? 8.258 10.18 -3.512 1 98.88 95 THR A N 1
ATOM 734 C CA . THR A 1 95 ? 8.867 11.172 -2.635 1 98.88 95 THR A CA 1
ATOM 735 C C . THR A 1 95 ? 10.008 10.547 -1.829 1 98.88 95 THR A C 1
ATOM 737 O O . THR A 1 95 ? 11 11.219 -1.542 1 98.88 95 THR A O 1
ATOM 740 N N . SER A 1 96 ? 9.859 9.25 -1.508 1 98.62 96 SER A N 1
ATOM 741 C CA . SER A 1 96 ? 10.883 8.562 -0.728 1 98.62 96 SER A CA 1
ATOM 742 C C . SER A 1 96 ? 12.18 8.43 -1.512 1 98.62 96 SER A C 1
ATOM 744 O O . SER A 1 96 ? 13.234 8.141 -0.938 1 98.62 96 SER A O 1
ATOM 746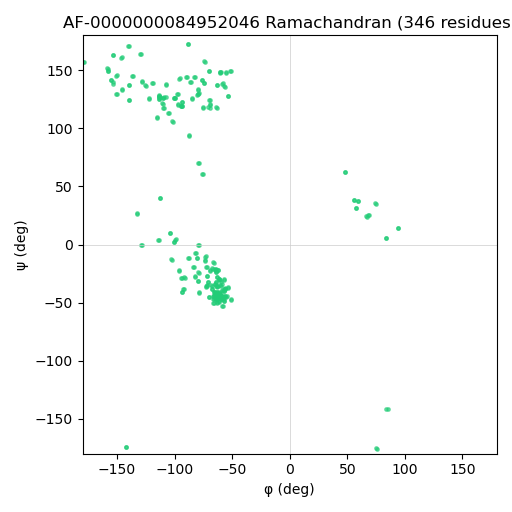 N N . ARG A 1 97 ? 12.133 8.648 -2.863 1 98.62 97 ARG A N 1
ATOM 747 C CA . ARG A 1 97 ? 13.336 8.586 -3.686 1 98.62 97 ARG A CA 1
ATOM 748 C C . ARG A 1 97 ? 14.141 9.867 -3.574 1 98.62 97 ARG A C 1
ATOM 750 O O . ARG A 1 97 ? 15.312 9.906 -3.953 1 98.62 97 ARG A O 1
ATOM 757 N N . ILE A 1 98 ? 13.492 10.992 -3.211 1 98.75 98 ILE A N 1
ATOM 758 C CA . ILE A 1 98 ? 14.188 12.266 -3.014 1 98.75 98 ILE A CA 1
ATOM 759 C C . ILE A 1 98 ? 15.117 12.164 -1.809 1 98.75 98 ILE A C 1
ATOM 761 O O . ILE A 1 98 ? 16.297 12.508 -1.898 1 98.75 98 ILE A O 1
ATOM 765 N N . HIS A 1 99 ? 14.594 11.703 -0.744 1 98.12 99 HIS A N 1
ATOM 766 C CA . HIS A 1 99 ? 15.297 11.43 0.504 1 98.12 99 HIS A CA 1
ATOM 767 C C . HIS A 1 99 ? 14.578 10.367 1.324 1 98.12 99 HIS A C 1
ATOM 769 O O . HIS A 1 99 ? 13.344 10.367 1.397 1 98.12 99 HIS A O 1
ATOM 775 N N . ALA A 1 100 ? 15.289 9.492 1.979 1 96.5 100 ALA A N 1
ATOM 776 C CA . ALA A 1 100 ? 14.703 8.383 2.725 1 96.5 100 ALA A CA 1
ATOM 777 C C . ALA A 1 100 ? 13.852 8.891 3.881 1 96.5 100 ALA A C 1
ATOM 779 O O . ALA A 1 100 ? 12.859 8.258 4.254 1 96.5 100 ALA A O 1
ATOM 780 N N . LYS A 1 101 ? 14.344 10.008 4.477 1 98.19 101 LYS A N 1
ATOM 781 C CA . LYS A 1 101 ? 13.531 10.68 5.48 1 98.19 101 LYS A CA 1
ATOM 782 C C . LYS A 1 101 ? 12.461 11.555 4.832 1 98.19 101 LYS A C 1
ATOM 784 O O . LYS A 1 101 ? 12.508 12.781 4.934 1 98.19 101 LYS A O 1
ATOM 789 N N . THR A 1 102 ? 11.508 10.914 4.246 1 98.5 102 THR A N 1
ATOM 790 C CA . THR A 1 102 ? 10.461 11.5 3.42 1 98.5 102 THR A CA 1
ATOM 791 C C . THR A 1 102 ? 9.734 12.617 4.172 1 98.5 102 THR A C 1
ATOM 793 O O . THR A 1 102 ? 9.383 13.641 3.582 1 98.5 102 THR A O 1
ATOM 796 N N . PHE A 1 103 ? 9.531 12.461 5.508 1 98.88 103 PHE A N 1
ATOM 797 C CA . PHE A 1 103 ? 8.727 13.391 6.285 1 98.88 103 PHE A CA 1
ATOM 798 C C . PHE A 1 103 ? 9.609 14.383 7.031 1 98.88 103 PHE A C 1
ATOM 800 O O . PHE A 1 103 ? 9.125 15.141 7.871 1 98.88 103 PHE A O 1
ATOM 807 N N . GLN A 1 104 ? 10.945 14.32 6.805 1 98.75 104 GLN A N 1
ATOM 808 C CA . GLN A 1 104 ? 11.922 15.352 7.133 1 98.75 104 GLN A CA 1
ATOM 809 C C . GLN A 1 104 ? 11.898 15.68 8.625 1 98.75 104 GLN A C 1
ATOM 811 O O . GLN A 1 104 ? 12.023 16.844 9.008 1 98.75 104 GLN A O 1
ATOM 816 N N . GLU A 1 105 ? 11.57 14.656 9.398 1 98.69 105 GLU A N 1
ATOM 817 C CA . GLU A 1 105 ? 11.586 14.75 10.859 1 98.69 105 GLU A CA 1
ATOM 818 C C . GLU A 1 105 ? 10.508 15.703 11.359 1 98.69 105 GLU A C 1
ATOM 820 O O . GLU A 1 105 ? 10.664 16.312 12.422 1 98.69 105 GLU A O 1
ATOM 825 N N . LYS A 1 106 ? 9.5 15.883 10.57 1 98.81 106 LYS A N 1
ATOM 826 C CA . LYS A 1 106 ? 8.414 16.766 10.977 1 98.81 106 LYS A CA 1
ATOM 827 C C . LYS A 1 106 ? 7.516 16.094 12.016 1 98.81 106 LYS A C 1
ATOM 829 O O . LYS A 1 106 ? 7.238 14.898 11.914 1 98.81 106 LYS A O 1
ATOM 834 N N . GLN A 1 107 ? 7.062 16.953 13.023 1 98.81 107 GLN A N 1
ATOM 835 C CA . GLN A 1 107 ? 5.98 16.469 13.875 1 98.81 107 GLN A CA 1
ATOM 836 C C . GLN A 1 107 ? 4.758 16.078 13.055 1 98.81 107 GLN A C 1
ATOM 838 O O . GLN A 1 107 ? 4.383 16.797 12.109 1 98.81 107 GLN A O 1
ATOM 843 N N . THR A 1 108 ? 4.207 14.938 13.445 1 98.94 108 THR A N 1
ATOM 844 C CA . THR A 1 108 ? 3.135 14.414 12.602 1 98.94 108 THR A CA 1
ATOM 845 C C . THR A 1 108 ? 2.01 13.836 13.461 1 98.94 108 THR A C 1
ATOM 847 O O . THR A 1 108 ? 2.262 13.055 14.383 1 98.94 108 THR A O 1
ATOM 850 N N . LEU A 1 109 ? 0.823 14.281 13.281 1 98.94 109 LEU A N 1
ATOM 851 C CA . LEU A 1 109 ? -0.388 13.617 13.758 1 98.94 109 LEU A CA 1
ATOM 852 C C . LEU A 1 109 ? -0.979 12.727 12.672 1 98.94 109 LEU A C 1
ATOM 854 O O . LEU A 1 109 ? -1.314 13.203 11.578 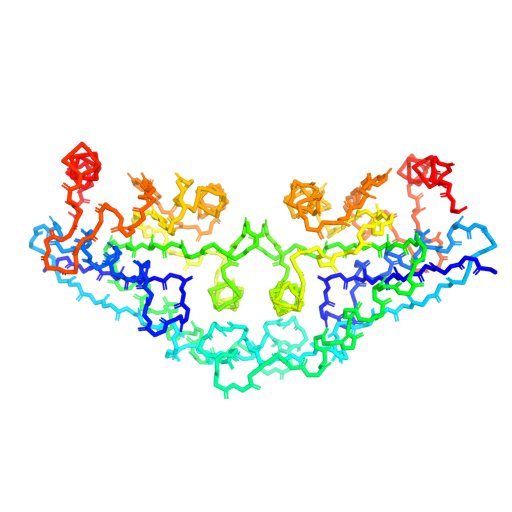1 98.94 109 LEU A O 1
ATOM 858 N N . ILE A 1 110 ? -1.086 11.414 12.906 1 98.94 110 ILE A N 1
ATOM 859 C CA . ILE A 1 110 ? -1.616 10.492 11.906 1 98.94 110 ILE A CA 1
ATOM 860 C C . ILE A 1 110 ? -3.008 10.023 12.32 1 98.94 110 ILE A C 1
ATOM 862 O O . ILE A 1 110 ? -3.248 9.742 13.5 1 98.94 110 ILE A O 1
ATOM 866 N N . MET A 1 111 ? -3.879 9.992 11.344 1 98.94 111 MET A N 1
ATOM 867 C CA . MET A 1 111 ? -5.281 9.664 11.602 1 98.94 111 MET A CA 1
ATOM 868 C C . MET A 1 111 ? -5.836 8.766 10.5 1 98.94 111 MET A C 1
ATOM 870 O O . MET A 1 111 ? -5.172 8.531 9.492 1 98.94 111 MET A O 1
ATOM 874 N N . ALA A 1 112 ? -7.027 8.242 10.711 1 99 112 ALA A N 1
ATOM 875 C CA . ALA A 1 112 ? -7.805 7.512 9.711 1 99 112 ALA A CA 1
ATOM 876 C C . ALA A 1 112 ? -9.289 7.512 10.062 1 99 112 ALA A C 1
ATOM 878 O O . ALA A 1 112 ? -9.656 7.641 11.234 1 99 112 ALA A O 1
ATOM 879 N N . THR A 1 113 ? -10.047 7.449 9.117 1 98.94 113 THR A N 1
ATOM 880 C CA . THR A 1 113 ? -11.469 7.215 9.32 1 98.94 113 THR A CA 1
ATOM 881 C C . THR A 1 113 ? -12.047 6.379 8.18 1 98.94 113 THR A C 1
ATOM 883 O O . THR A 1 113 ? -11.383 6.168 7.16 1 98.94 113 THR A O 1
ATOM 886 N N . SER A 1 114 ? -13.148 5.793 8.391 1 98.69 114 SER A N 1
ATOM 887 C CA . SER A 1 114 ? -13.922 5.02 7.422 1 98.69 114 SER A CA 1
ATOM 888 C C . SER A 1 114 ? -15.406 5.02 7.766 1 98.69 114 SER A C 1
ATOM 890 O O . SER A 1 114 ? -15.789 5.387 8.883 1 98.69 114 SER A O 1
ATOM 892 N N . PRO A 1 115 ? -16.25 4.656 6.805 1 98.25 115 PRO A N 1
ATOM 893 C CA . PRO A 1 115 ? -17.672 4.488 7.129 1 98.25 115 PRO A CA 1
ATOM 894 C C . PRO A 1 115 ? -17.922 3.348 8.117 1 98.25 115 PRO A C 1
ATOM 896 O O . PRO A 1 115 ? -18.938 3.348 8.82 1 98.25 115 PRO A O 1
ATOM 899 N N . GLY A 1 116 ? -17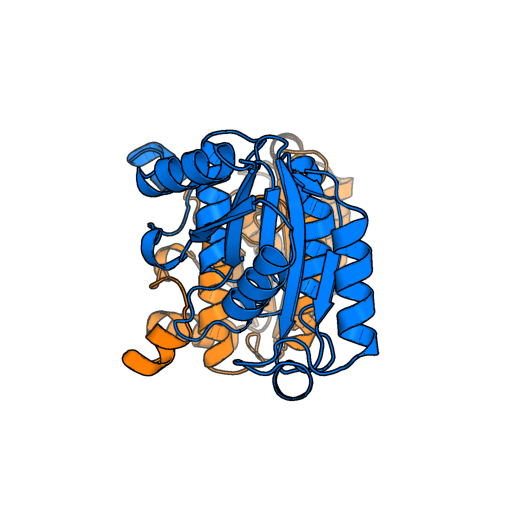.031 2.389 8.195 1 98.19 116 GLY A N 1
ATOM 900 C CA . GLY A 1 116 ? -17.219 1.229 9.055 1 98.19 116 GLY A CA 1
ATOM 901 C C . GLY A 1 116 ? -16.703 1.438 10.461 1 98.19 116 GLY A C 1
ATOM 902 O O . GLY A 1 116 ? -16.016 2.422 10.734 1 98.19 116 GLY A O 1
ATOM 903 N N . PRO A 1 117 ? -17 0.471 11.297 1 98.44 117 PRO A N 1
ATOM 904 C CA . PRO A 1 117 ? -16.703 0.643 12.727 1 98.44 117 PRO A CA 1
ATOM 905 C C . PRO A 1 117 ? -15.211 0.537 13.039 1 98.44 117 PRO A C 1
ATOM 907 O O . PRO A 1 117 ? -14.781 0.908 14.133 1 98.44 117 PRO A O 1
ATOM 910 N N . ARG A 1 118 ? -14.438 0.065 12.133 1 98.12 118 ARG A N 1
ATOM 911 C CA . ARG A 1 118 ? -13.016 -0.102 12.414 1 98.12 118 ARG A CA 1
ATOM 912 C C . ARG A 1 118 ? -12.258 1.198 12.18 1 98.12 118 ARG A C 1
ATOM 914 O O . ARG A 1 118 ? -11.102 1.334 12.594 1 98.12 118 ARG A O 1
ATOM 921 N N . GLY A 1 119 ? -12.719 2.207 11.438 1 98.81 119 GLY A N 1
ATOM 922 C CA . GLY A 1 119 ? -12.164 3.543 11.289 1 98.81 119 GLY A CA 1
ATOM 923 C C . GLY A 1 119 ? -10.836 3.561 10.547 1 98.81 119 GLY A C 1
ATOM 924 O O . GLY A 1 119 ? -9.977 4.395 10.836 1 98.81 119 GLY A O 1
ATOM 925 N N . GLY A 1 120 ? -10.617 2.58 9.742 1 98.62 120 GLY A N 1
ATOM 926 C CA . GLY A 1 120 ? -9.367 2.553 9 1 98.62 120 GLY A CA 1
ATOM 927 C C . GLY A 1 120 ? -8.172 2.162 9.852 1 98.62 120 GLY A C 1
ATOM 928 O O . GLY A 1 120 ? -7.07 2.676 9.656 1 98.62 120 GLY A O 1
ATOM 929 N N . SER A 1 121 ? -8.383 1.274 10.797 1 98.31 121 SER A N 1
ATOM 930 C CA . SER A 1 121 ? -7.363 0.977 11.789 1 98.31 121 SER A CA 1
ATOM 931 C C . SER A 1 121 ? -6.191 0.215 11.172 1 98.31 121 SER A C 1
ATOM 933 O O . SER A 1 121 ? -5.047 0.367 11.609 1 98.31 121 SER A O 1
ATOM 935 N N . SER A 1 122 ? -6.445 -0.634 10.133 1 97.88 122 SER A N 1
ATOM 936 C CA . SER A 1 122 ? -5.367 -1.41 9.523 1 97.88 122 SER A CA 1
ATOM 937 C C . SER A 1 122 ? -4.332 -0.501 8.867 1 97.88 122 SER A C 1
ATOM 939 O O . SER A 1 122 ? -3.131 -0.643 9.109 1 97.88 122 SER A O 1
ATOM 941 N N . VAL A 1 123 ? -4.805 0.464 8.102 1 98.69 123 VAL A N 1
ATOM 942 C CA . VAL A 1 123 ? -3.881 1.353 7.402 1 98.69 123 VAL A CA 1
ATOM 943 C C . VAL A 1 123 ? -3.205 2.287 8.406 1 98.69 123 VAL A C 1
ATOM 945 O O . VAL A 1 123 ? -2.037 2.646 8.242 1 98.69 123 VAL A O 1
ATOM 948 N N . LEU A 1 124 ? -3.895 2.707 9.43 1 98.81 124 LEU A N 1
ATOM 949 C CA . LEU A 1 124 ? -3.312 3.57 10.453 1 98.81 124 LEU A CA 1
ATOM 950 C C . LEU A 1 124 ? -2.166 2.867 11.172 1 98.81 124 LEU A C 1
ATOM 952 O O . LEU A 1 124 ? -1.115 3.467 11.406 1 98.81 124 LEU A O 1
ATOM 956 N N . GLU A 1 125 ? -2.359 1.624 11.492 1 98.19 125 GLU A N 1
ATOM 957 C CA . GLU A 1 125 ? -1.312 0.849 12.148 1 98.19 125 GLU A CA 1
ATOM 958 C C . GLU A 1 125 ? -0.09 0.698 11.242 1 98.19 125 GLU A C 1
ATOM 960 O O . GLU A 1 125 ? 1.047 0.819 11.703 1 98.19 125 GLU A O 1
ATOM 965 N N . THR A 1 126 ? -0.338 0.442 10.016 1 98.19 126 THR A N 1
ATOM 966 C CA . THR A 1 126 ? 0.749 0.354 9.047 1 98.19 126 THR A CA 1
ATOM 967 C C . THR A 1 126 ? 1.549 1.653 9.008 1 98.19 126 THR A C 1
ATOM 969 O O . THR A 1 126 ? 2.781 1.632 9.055 1 98.19 126 THR A O 1
ATOM 972 N N . ALA A 1 127 ? 0.834 2.768 8.992 1 98.56 127 ALA A N 1
ATOM 973 C CA . ALA A 1 127 ? 1.486 4.074 8.969 1 98.56 127 ALA A CA 1
ATOM 974 C C . ALA A 1 127 ? 2.271 4.316 10.258 1 98.56 127 ALA A C 1
ATOM 976 O O . ALA A 1 127 ? 3.416 4.77 10.219 1 98.56 127 ALA A O 1
ATOM 977 N N . LYS A 1 128 ? 1.652 4.012 11.344 1 98.31 128 LYS A N 1
ATOM 978 C CA . LYS A 1 128 ? 2.277 4.211 12.648 1 98.31 128 LYS A CA 1
ATOM 979 C C . LYS A 1 128 ? 3.607 3.471 12.734 1 98.31 128 LYS A C 1
ATOM 981 O O . LYS A 1 128 ? 4.582 3.994 13.281 1 98.31 128 LYS A O 1
ATOM 986 N N . ASN A 1 129 ? 3.652 2.338 12.188 1 97.06 129 ASN A N 1
ATOM 987 C CA . ASN A 1 129 ? 4.84 1.491 12.273 1 97.06 129 ASN A CA 1
ATOM 988 C C . ASN A 1 129 ? 5.906 1.924 11.266 1 97.06 129 ASN A C 1
ATOM 990 O O . ASN A 1 129 ? 7.102 1.788 11.531 1 97.06 129 ASN A O 1
ATOM 994 N N . ARG A 1 130 ? 5.535 2.424 10.188 1 98 130 ARG A N 1
ATOM 995 C CA . ARG A 1 130 ? 6.453 2.695 9.086 1 98 130 ARG A CA 1
ATOM 996 C C . ARG A 1 130 ? 6.996 4.117 9.164 1 98 130 ARG A C 1
ATOM 998 O O . ARG A 1 130 ? 8.18 4.352 8.922 1 98 130 ARG A O 1
ATOM 1005 N N . PHE A 1 131 ? 6.246 5.102 9.539 1 98.62 131 PHE A N 1
ATOM 1006 C CA . PHE A 1 131 ? 6.496 6.52 9.312 1 98.62 131 PHE A CA 1
ATOM 1007 C C . PHE A 1 131 ? 7.707 6.992 10.109 1 98.62 131 PHE A C 1
ATOM 1009 O O . PHE A 1 131 ? 8.508 7.785 9.609 1 98.62 131 PHE A O 1
ATOM 1016 N N . PRO A 1 132 ? 7.918 6.438 11.352 1 98.5 132 PRO A N 1
ATOM 1017 C CA . PRO A 1 132 ? 9.125 6.855 12.07 1 98.5 132 PRO A CA 1
ATOM 1018 C C . PRO A 1 132 ? 10.406 6.516 11.305 1 98.5 132 PRO A C 1
ATOM 1020 O O . PRO A 1 132 ? 11.383 7.277 11.359 1 98.5 132 PRO A O 1
ATOM 1023 N N . PHE A 1 133 ? 10.43 5.484 10.531 1 97.56 133 PHE A N 1
ATOM 1024 C CA . PHE A 1 133 ? 11.594 5.105 9.734 1 97.56 133 PHE A CA 1
ATOM 1025 C C . PHE A 1 133 ? 11.789 6.066 8.57 1 97.56 133 PHE A C 1
ATOM 1027 O O . PHE A 1 133 ? 12.883 6.156 8.016 1 97.56 133 PHE A O 1
ATOM 1034 N N . GLN A 1 134 ? 10.758 6.758 8.242 1 98.12 134 GLN A N 1
ATOM 1035 C CA . GLN A 1 134 ? 10.797 7.68 7.109 1 98.12 134 GLN A CA 1
ATOM 1036 C C . GLN A 1 134 ? 10.891 9.125 7.582 1 98.12 134 GLN A C 1
ATOM 1038 O O . GLN A 1 134 ? 10.609 10.055 6.82 1 98.12 134 GLN A O 1
ATOM 1043 N N . GLY A 1 135 ? 11.133 9.312 8.898 1 98.62 135 GLY A N 1
ATOM 1044 C CA . GLY A 1 135 ? 11.43 10.641 9.406 1 98.62 135 GLY A CA 1
ATOM 1045 C C . GLY A 1 135 ? 10.203 11.367 9.93 1 98.62 135 GLY A C 1
ATOM 1046 O O . GLY A 1 135 ? 10.203 12.594 10.047 1 98.62 135 GLY A O 1
ATOM 1047 N N . ALA A 1 136 ? 9.125 10.727 10.148 1 98.88 136 ALA A N 1
ATOM 1048 C CA . ALA A 1 136 ? 7.996 11.352 10.836 1 98.88 136 ALA A CA 1
ATOM 1049 C C . ALA A 1 136 ? 8.148 11.242 12.352 1 98.88 136 ALA A C 1
ATOM 1051 O O . ALA A 1 136 ? 8.383 10.156 12.883 1 98.88 136 ALA A O 1
ATOM 1052 N N . VAL A 1 137 ? 8.086 12.328 13.023 1 98.81 137 VAL A N 1
ATOM 1053 C CA . VAL A 1 137 ? 7.98 12.312 14.484 1 98.81 137 VAL A CA 1
ATOM 1054 C C . VAL A 1 137 ? 6.512 12.219 14.891 1 98.81 137 VAL A C 1
ATOM 1056 O O . VAL A 1 137 ? 5.844 13.234 15.078 1 98.81 137 VAL A O 1
ATOM 1059 N N . VAL A 1 138 ? 6.059 11.039 15.109 1 98.88 138 VAL A N 1
ATOM 1060 C CA . VAL A 1 138 ? 4.641 10.805 15.367 1 98.88 138 VAL A CA 1
ATOM 1061 C C . VAL A 1 138 ? 4.289 11.234 16.781 1 98.88 138 VAL A C 1
ATOM 1063 O O . VAL A 1 138 ? 4.762 10.641 17.75 1 98.88 138 VAL A O 1
ATOM 1066 N N . LYS A 1 139 ? 3.426 12.211 16.859 1 98.75 139 LYS A N 1
ATOM 1067 C CA . LYS A 1 139 ? 3.096 12.82 18.141 1 98.75 139 LYS A CA 1
ATOM 1068 C C . LYS A 1 139 ? 1.752 12.312 18.656 1 98.75 139 LYS A C 1
ATOM 1070 O O . LYS A 1 139 ? 1.419 12.516 19.828 1 98.75 139 LYS A O 1
ATOM 1075 N N . GLY A 1 140 ? 1.007 11.656 17.781 1 98.69 140 GLY A N 1
ATOM 1076 C CA . GLY A 1 140 ? -0.301 11.117 18.125 1 98.69 140 GLY A CA 1
ATOM 1077 C C . GLY A 1 140 ? -0.954 10.375 16.969 1 98.69 140 GLY A C 1
ATOM 1078 O O . GLY A 1 140 ? -0.562 10.547 15.812 1 98.69 140 GLY A O 1
ATOM 1079 N N . SER A 1 141 ? -1.826 9.523 17.312 1 98.88 141 SER A N 1
ATOM 1080 C CA . SER A 1 141 ? -2.635 8.789 16.344 1 98.88 141 SER A CA 1
ATOM 1081 C C . SER A 1 141 ? -4.098 8.727 16.781 1 98.88 141 SER A C 1
ATOM 1083 O O . SER A 1 141 ? -4.391 8.664 17.969 1 98.88 141 SER A O 1
ATOM 1085 N N . PHE A 1 142 ? -4.988 8.781 15.805 1 98.94 142 PHE A N 1
ATOM 1086 C CA . PHE A 1 142 ? -6.414 8.82 16.109 1 98.94 142 PHE A CA 1
ATOM 1087 C C . PHE A 1 142 ? -7.223 8.172 14.992 1 98.94 142 PHE A C 1
ATOM 1089 O O . PHE A 1 142 ? -7.016 8.477 13.82 1 98.94 142 PHE A O 1
ATOM 1096 N N . SER A 1 143 ? -8.094 7.266 15.32 1 98.94 143 SER A N 1
ATOM 1097 C CA . SER A 1 143 ? -9.031 6.637 14.391 1 98.94 143 SER A CA 1
ATOM 1098 C C . SER A 1 143 ? -10.469 7.027 14.719 1 98.94 143 SER A C 1
ATOM 1100 O O . SER A 1 143 ? -10.898 6.938 15.867 1 98.94 143 SER A O 1
ATOM 1102 N N . LEU A 1 144 ? -11.195 7.535 13.734 1 98.94 144 LEU A N 1
ATOM 1103 C CA . LEU A 1 144 ? -12.609 7.852 13.898 1 98.94 144 LEU A CA 1
ATOM 1104 C C . LEU A 1 144 ? -13.484 6.777 13.273 1 98.94 144 LEU A C 1
ATOM 1106 O O . LEU A 1 144 ? -13.594 6.695 12.047 1 98.94 144 LEU A O 1
ATOM 1110 N N . PRO A 1 145 ? -14.117 5.934 14.086 1 98.88 145 PRO A N 1
ATOM 1111 C CA . PRO A 1 145 ? -14.992 4.902 13.516 1 98.88 145 PRO A CA 1
ATOM 1112 C C . PRO A 1 145 ? -16.312 5.469 13.008 1 98.88 145 PRO A C 1
ATOM 1114 O O . PRO A 1 145 ? -16.75 6.539 13.438 1 98.88 145 PRO A O 1
ATOM 1117 N N . SER A 1 146 ? -16.953 4.742 12.086 1 98.81 146 SER A N 1
ATOM 1118 C CA . SER A 1 146 ? -18.312 5.027 11.664 1 98.81 146 SER A CA 1
ATOM 1119 C C . SER A 1 146 ? -18.5 6.508 11.344 1 98.81 146 SER A C 1
ATOM 1121 O O . SER A 1 146 ? -19.359 7.176 11.945 1 98.81 146 SER A O 1
ATOM 1123 N N . PHE A 1 147 ? -17.781 6.957 10.367 1 98.81 147 PHE A N 1
ATOM 1124 C CA . PHE A 1 147 ? -17.656 8.375 10.039 1 98.81 147 PHE A CA 1
ATOM 1125 C C . PHE A 1 147 ? -19.047 9.016 9.922 1 98.81 147 PHE A C 1
ATOM 1127 O O . PHE A 1 147 ? -19.297 10.062 10.523 1 98.81 147 PHE A O 1
ATOM 1134 N N . ASN A 1 148 ? -19.953 8.367 9.203 1 98.31 148 ASN A N 1
ATOM 1135 C CA . ASN A 1 148 ? -21.25 8.969 8.914 1 98.31 148 ASN A CA 1
ATOM 1136 C C . ASN A 1 148 ? -22.062 9.172 10.188 1 98.31 148 ASN A C 1
ATOM 1138 O O . ASN A 1 148 ? -22.922 10.062 10.258 1 98.31 148 ASN A O 1
ATOM 1142 N N . GLU A 1 149 ? -21.766 8.461 11.172 1 98.5 149 GLU A N 1
ATOM 1143 C CA . GLU A 1 149 ? -22.453 8.57 12.453 1 98.5 149 GLU A CA 1
ATOM 1144 C C . GLU A 1 149 ? -21.766 9.562 13.375 1 98.5 149 GLU A C 1
ATOM 1146 O O . GLU A 1 149 ? -22.406 10.195 14.211 1 98.5 149 GLU A O 1
ATOM 1151 N N . ASN A 1 150 ? -20.453 9.68 13.172 1 98.88 150 ASN A N 1
ATOM 1152 C CA . ASN A 1 150 ? -19.688 10.359 14.211 1 98.88 150 ASN A CA 1
ATOM 1153 C C . ASN A 1 150 ? -19.109 11.68 13.711 1 98.88 150 ASN A C 1
ATOM 1155 O O . ASN A 1 150 ? -18.422 12.383 14.461 1 98.88 150 ASN A O 1
ATOM 1159 N N . PHE A 1 151 ? -19.406 12.078 12.508 1 98.81 151 PHE A N 1
ATOM 1160 C CA . PHE A 1 151 ? -18.859 13.312 11.953 1 98.81 151 PHE A CA 1
ATOM 1161 C C . PHE A 1 151 ? -19.922 14.062 11.148 1 98.81 151 PHE A C 1
ATOM 1163 O O . PHE A 1 151 ? -20.688 13.445 10.406 1 98.81 151 PHE A O 1
ATOM 1170 N N . ASP A 1 152 ? -19.922 15.352 11.367 1 97.31 152 ASP A N 1
ATOM 1171 C CA . ASP A 1 152 ? -20.781 16.266 10.633 1 97.31 152 ASP A CA 1
ATOM 1172 C C . ASP A 1 152 ? -19.969 17.375 9.961 1 97.31 152 ASP A C 1
ATOM 1174 O O . ASP A 1 152 ? -19.047 17.906 10.562 1 97.31 152 ASP A O 1
ATOM 1178 N N . GLU A 1 153 ? -20.297 17.672 8.703 1 92.56 153 GLU A N 1
ATOM 1179 C CA . GLU A 1 153 ? -19.516 18.625 7.934 1 92.56 153 GLU A CA 1
ATOM 1180 C C . GLU A 1 153 ? -19.453 19.984 8.641 1 92.56 153 GLU A C 1
ATOM 1182 O O . GLU A 1 153 ? -18.453 20.688 8.531 1 92.56 153 GLU A O 1
ATOM 1187 N N . LYS A 1 154 ? -20.422 20.344 9.391 1 93.56 154 LYS A N 1
ATOM 1188 C CA . LYS A 1 154 ? -20.484 21.641 10.062 1 93.56 154 LYS A CA 1
ATOM 1189 C C . LYS A 1 154 ? -19.922 21.562 11.477 1 93.56 154 LYS A C 1
ATOM 1191 O O . LYS A 1 154 ? -19.109 22.391 11.875 1 93.56 154 LYS A O 1
ATOM 1196 N N . GLU A 1 155 ? -20.234 20.484 12.18 1 95.69 155 GLU A N 1
ATOM 1197 C CA . GLU A 1 155 ? -19.906 20.406 13.602 1 95.69 155 GLU A CA 1
ATOM 1198 C C . GLU A 1 155 ? -18.594 19.672 13.828 1 95.69 155 GLU A C 1
ATOM 1200 O O . GLU A 1 155 ? -18 19.766 14.898 1 95.69 155 GLU A O 1
ATOM 1205 N N . GLY A 1 156 ? -18.234 18.906 12.898 1 98.12 156 GLY A N 1
ATOM 1206 C CA . GLY A 1 156 ? -17.094 18.031 13.109 1 98.12 156 GLY A CA 1
ATOM 1207 C C . GLY A 1 156 ? -17.438 16.75 13.812 1 98.12 156 GLY A C 1
ATOM 1208 O O . GLY A 1 156 ? -18.422 16.094 13.469 1 98.12 156 GLY A O 1
ATOM 1209 N N . ILE A 1 157 ? -16.578 16.297 14.695 1 98.88 157 ILE A N 1
ATOM 1210 C CA . ILE A 1 157 ? -16.828 15.062 15.414 1 98.88 157 ILE A CA 1
ATOM 1211 C C . ILE A 1 157 ? -17.984 15.266 16.391 1 98.88 157 ILE A C 1
ATOM 1213 O O . ILE A 1 157 ? -17.875 16.078 17.328 1 98.88 157 ILE A O 1
ATOM 1217 N N . THR A 1 158 ? -19.016 14.469 16.188 1 98.56 158 THR A N 1
ATOM 1218 C CA . THR A 1 158 ? -20.25 14.695 16.938 1 98.56 158 THR A CA 1
ATOM 1219 C C . THR A 1 158 ? -20.281 13.836 18.203 1 98.56 158 THR A C 1
ATOM 1221 O O . THR A 1 158 ? -20.969 14.172 19.172 1 98.56 158 THR A O 1
ATOM 1224 N N . ASN A 1 159 ? -19.625 12.688 18.172 1 98.5 159 ASN A N 1
ATOM 1225 C CA . ASN A 1 159 ? -19.469 11.883 19.375 1 98.5 159 ASN A CA 1
ATOM 1226 C C . ASN A 1 159 ? -18.547 12.547 20.375 1 98.5 159 ASN A C 1
ATOM 1228 O O . ASN A 1 159 ? -17.344 12.68 20.125 1 98.5 159 ASN A O 1
ATOM 1232 N N . GLU A 1 160 ? -19.016 12.875 21.516 1 98.19 160 GLU A N 1
ATOM 1233 C CA . GLU A 1 160 ? -18.281 13.688 22.484 1 98.19 160 GLU A CA 1
ATOM 1234 C C . GLU A 1 160 ? -17.047 12.953 23 1 98.19 160 GLU A C 1
ATOM 1236 O O . GLU A 1 160 ? -15.984 13.555 23.156 1 98.19 160 GLU A O 1
ATOM 1241 N N . ASP A 1 161 ? -17.203 11.688 23.25 1 98.69 161 ASP A N 1
ATOM 1242 C CA . ASP A 1 161 ? -16.078 10.922 23.75 1 98.69 161 ASP A CA 1
ATOM 1243 C C . ASP A 1 161 ? -14.953 10.867 22.719 1 98.69 161 ASP A C 1
ATOM 1245 O O . ASP A 1 161 ? -13.781 11.055 23.047 1 98.69 161 ASP A O 1
ATOM 1249 N N . LEU A 1 162 ? -15.297 10.609 21.484 1 98.88 162 LEU A N 1
ATOM 1250 C CA . LEU A 1 162 ? -14.32 10.555 20.406 1 98.88 162 LEU A CA 1
ATOM 1251 C C . LEU A 1 162 ? -13.68 11.922 20.188 1 98.88 162 LEU A C 1
ATOM 1253 O O . LEU A 1 162 ? -12.469 12.031 20 1 98.88 162 LEU A O 1
ATOM 1257 N N . ASN A 1 163 ? -14.477 12.945 20.219 1 98.81 163 ASN A N 1
ATOM 1258 C CA . ASN A 1 163 ? -13.945 14.297 20.062 1 98.81 163 ASN A CA 1
ATOM 1259 C C . ASN A 1 163 ? -12.977 14.656 21.188 1 98.81 163 ASN A C 1
ATOM 1261 O O . ASN A 1 163 ? -11.922 15.242 20.938 1 98.81 163 ASN A O 1
ATOM 1265 N N . ASN A 1 164 ? -13.344 14.328 22.375 1 98.81 164 ASN A N 1
ATOM 1266 C CA . ASN A 1 164 ? -12.477 14.602 23.531 1 98.81 164 ASN A CA 1
ATOM 1267 C C . ASN A 1 164 ? -11.148 13.859 23.406 1 98.81 164 ASN A C 1
ATOM 1269 O O . ASN A 1 164 ? -10.102 14.391 23.781 1 98.81 164 ASN A O 1
ATOM 1273 N N . GLU A 1 165 ? -11.203 12.648 22.969 1 98.88 165 GLU A N 1
ATOM 1274 C CA . GLU A 1 165 ? -9.977 11.883 22.75 1 98.88 165 GLU A CA 1
ATOM 1275 C C . GLU A 1 165 ? -9.047 12.609 21.766 1 98.88 165 GLU A C 1
ATOM 1277 O O . GLU A 1 165 ? -7.852 12.758 22.047 1 98.88 165 GLU A O 1
ATOM 1282 N N . LEU A 1 166 ? -9.602 13.07 20.656 1 98.88 166 LEU A N 1
ATOM 1283 C CA . LEU A 1 166 ? -8.797 13.789 19.672 1 98.88 166 LEU A CA 1
ATOM 1284 C C . LEU A 1 166 ? -8.234 15.078 20.281 1 98.88 166 LEU A C 1
ATOM 1286 O O . LEU A 1 166 ? -7.051 15.383 20.109 1 98.88 166 LEU A O 1
ATOM 1290 N N . LEU A 1 167 ? -9.078 15.82 20.969 1 98.69 167 LEU A N 1
ATOM 1291 C CA . LEU A 1 167 ? -8.656 17.094 21.531 1 98.69 167 LEU A CA 1
ATOM 1292 C C . LEU A 1 167 ? -7.543 16.906 22.562 1 98.69 167 LEU A C 1
ATOM 1294 O O . LEU A 1 167 ? -6.629 17.719 22.656 1 98.69 167 LEU A O 1
ATOM 1298 N N . GLN A 1 168 ? -7.59 15.844 23.312 1 98.75 168 GLN A N 1
ATOM 1299 C CA . GLN A 1 168 ? -6.527 15.547 24.266 1 98.75 168 GLN A CA 1
ATOM 1300 C C . GLN A 1 168 ? -5.203 15.289 23.547 1 98.75 168 GLN A C 1
ATOM 1302 O O . GLN A 1 168 ? -4.148 15.734 24.016 1 98.75 168 GLN A O 1
ATOM 1307 N N . ILE A 1 169 ? -5.293 14.555 22.469 1 98.81 169 ILE A N 1
ATOM 1308 C CA . ILE A 1 169 ? -4.094 14.305 21.672 1 98.81 169 ILE A CA 1
ATOM 1309 C C . ILE A 1 169 ? -3.529 15.625 21.156 1 98.81 169 ILE A C 1
ATOM 1311 O O . ILE A 1 169 ? -2.33 15.883 21.281 1 98.81 169 ILE A O 1
ATOM 1315 N N . ILE A 1 170 ? -4.387 16.453 20.641 1 98.69 170 ILE A N 1
ATOM 1316 C CA . ILE A 1 170 ? -3.982 17.719 20.062 1 98.69 170 ILE A CA 1
ATOM 1317 C C . ILE A 1 170 ? -3.355 18.609 21.141 1 98.69 170 ILE A C 1
ATOM 1319 O O . ILE A 1 170 ? -2.322 19.234 20.906 1 98.69 170 ILE A O 1
ATOM 1323 N N . GLU A 1 171 ? -3.904 18.625 22.297 1 97.94 171 GLU A N 1
ATOM 1324 C CA . GLU A 1 171 ? -3.398 19.422 23.422 1 97.94 171 GLU A CA 1
ATOM 1325 C C . GLU A 1 171 ? -2.004 18.969 23.828 1 97.94 171 GLU A C 1
ATOM 1327 O O . GLU A 1 171 ? -1.21 19.766 24.344 1 97.94 171 GLU A O 1
ATOM 1332 N N . SER A 1 172 ? -1.753 17.75 23.594 1 98.25 172 SER A N 1
ATOM 1333 C CA . SER A 1 172 ? -0.469 17.203 24 1 98.25 172 SER A CA 1
ATOM 1334 C C . SER A 1 172 ? 0.633 17.547 23.016 1 98.25 172 SER A C 1
ATOM 1336 O O . SER A 1 172 ? 1.816 17.359 23.297 1 98.25 172 SER A O 1
ATOM 1338 N N . ILE A 1 173 ? 0.263 18.062 21.844 1 98.19 173 ILE A N 1
ATOM 1339 C CA . ILE A 1 173 ? 1.235 18.391 20.812 1 98.19 173 ILE A CA 1
ATOM 1340 C C . ILE A 1 173 ? 1.617 19.875 20.922 1 98.19 173 ILE A C 1
ATOM 1342 O O . ILE A 1 173 ? 0.764 20.75 20.781 1 98.19 173 ILE A O 1
ATOM 1346 N N . THR A 1 174 ? 2.914 20.109 21.172 1 94.44 174 THR A N 1
ATOM 1347 C CA . THR A 1 174 ? 3.422 21.469 21.234 1 94.44 174 THR A CA 1
ATOM 1348 C C . THR A 1 174 ? 3.975 21.906 19.891 1 94.44 174 THR A C 1
ATOM 1350 O O . THR A 1 174 ? 4.867 21.266 19.328 1 94.44 174 THR A O 1
ATOM 1353 N N . LEU A 1 175 ? 3.463 22.969 19.359 1 92 175 LEU A N 1
ATOM 1354 C CA . LEU A 1 175 ? 3.951 23.484 18.094 1 92 175 LEU A CA 1
ATOM 1355 C C . LEU A 1 175 ? 5.066 24.5 18.312 1 92 175 LEU A C 1
ATOM 1357 O O . LEU A 1 175 ? 5.09 25.188 19.344 1 92 175 LEU A O 1
ATOM 1361 N N . MET B 1 1 ? -4.203 -30.984 -17.094 1 89.69 1 MET B N 1
ATOM 1362 C CA . MET B 1 1 ? -2.988 -30.438 -16.5 1 89.69 1 MET B CA 1
ATOM 1363 C C . MET B 1 1 ? -3.305 -29.203 -15.664 1 89.69 1 MET B C 1
ATOM 1365 O O . MET B 1 1 ? -4.121 -28.375 -16.062 1 89.69 1 MET B O 1
ATOM 1369 N N . LYS B 1 2 ? -2.73 -29.172 -14.406 1 96.75 2 LYS B N 1
ATOM 1370 C CA . LYS B 1 2 ? -3.016 -28.047 -13.516 1 96.75 2 LYS B CA 1
ATOM 1371 C C . LYS B 1 2 ? -2.348 -26.766 -14.023 1 96.75 2 LYS B C 1
ATOM 1373 O O . LYS B 1 2 ? -1.349 -26.828 -14.742 1 96.75 2 LYS B O 1
ATOM 1378 N N . LYS B 1 3 ? -2.986 -25.688 -13.742 1 98.62 3 LYS B N 1
ATOM 1379 C CA . LYS B 1 3 ? -2.48 -24.406 -14.219 1 98.62 3 LYS B CA 1
ATOM 1380 C C . LYS B 1 3 ? -2.035 -23.531 -13.047 1 98.62 3 LYS B C 1
ATOM 1382 O O . LYS B 1 3 ? -2.797 -23.312 -12.102 1 98.62 3 LYS B O 1
ATOM 1387 N N . ILE B 1 4 ? -0.785 -23.031 -13.148 1 98.88 4 ILE B N 1
ATOM 1388 C CA . ILE B 1 4 ? -0.24 -22.094 -12.18 1 98.88 4 ILE B CA 1
ATOM 1389 C C . ILE B 1 4 ? -0.088 -20.719 -12.82 1 98.88 4 ILE B C 1
ATOM 1391 O O . ILE B 1 4 ? 0.469 -20.594 -13.914 1 98.88 4 ILE B O 1
ATOM 1395 N N . ILE B 1 5 ? -0.631 -19.703 -12.258 1 98.94 5 ILE B N 1
ATOM 1396 C CA . ILE B 1 5 ? -0.308 -18.328 -12.594 1 98.94 5 ILE B CA 1
ATOM 1397 C C . ILE B 1 5 ? 0.713 -17.781 -11.594 1 98.94 5 ILE B C 1
ATOM 1399 O O . ILE B 1 5 ? 0.492 -17.828 -10.383 1 98.94 5 ILE B O 1
ATOM 1403 N N . ALA B 1 6 ? 1.853 -17.375 -12.086 1 98.94 6 ALA B N 1
ATOM 1404 C CA . ALA B 1 6 ? 2.932 -16.828 -11.258 1 98.94 6 ALA B CA 1
ATOM 1405 C C . ALA B 1 6 ? 3.258 -15.391 -11.648 1 98.94 6 ALA B C 1
ATOM 1407 O O . ALA B 1 6 ? 3.258 -15.047 -12.836 1 98.94 6 ALA B O 1
ATOM 1408 N N . PHE B 1 7 ? 3.486 -14.555 -10.664 1 98.94 7 PHE B N 1
ATOM 1409 C CA . PHE B 1 7 ? 3.982 -13.227 -11 1 98.94 7 PHE B CA 1
ATOM 1410 C C . PHE B 1 7 ? 4.699 -12.602 -9.812 1 98.94 7 PHE B C 1
ATOM 1412 O O . PHE B 1 7 ? 4.461 -12.984 -8.664 1 98.94 7 PHE B O 1
ATOM 1419 N N . GLY B 1 8 ? 5.656 -11.797 -10.102 1 98.88 8 GLY B N 1
ATOM 1420 C CA . GLY B 1 8 ? 6.168 -10.844 -9.125 1 98.88 8 GLY B CA 1
ATOM 1421 C C . GLY B 1 8 ? 5.301 -9.602 -9 1 98.88 8 GLY B C 1
ATOM 1422 O O . GLY B 1 8 ? 4.91 -9 -10 1 98.88 8 GLY B O 1
ATOM 1423 N N . ALA B 1 9 ? 4.934 -9.258 -7.805 1 98.75 9 ALA B N 1
ATOM 1424 C CA . ALA B 1 9 ? 4.18 -8.039 -7.543 1 98.75 9 ALA B CA 1
ATOM 1425 C C . ALA B 1 9 ? 5.082 -6.809 -7.633 1 98.75 9 ALA B C 1
ATOM 1427 O O . ALA B 1 9 ? 5.199 -6.047 -6.668 1 98.75 9 ALA B O 1
ATOM 1428 N N . SER B 1 10 ? 5.633 -6.645 -8.781 1 97.81 10 SER B N 1
ATOM 1429 C CA . SER B 1 10 ? 6.637 -5.648 -9.133 1 97.81 10 SER B CA 1
ATOM 1430 C C . SER B 1 10 ? 6.539 -5.254 -10.602 1 97.81 10 SER B C 1
ATOM 1432 O O . SER B 1 10 ? 6.262 -6.094 -11.461 1 97.81 10 SER B O 1
ATOM 1434 N N . SER B 1 11 ? 6.824 -3.982 -10.867 1 98.31 11 SER B N 1
ATOM 1435 C CA . SER B 1 11 ? 6.871 -3.561 -12.266 1 98.31 11 SER B CA 1
ATOM 1436 C C . SER B 1 11 ? 8.305 -3.479 -12.773 1 98.31 11 SER B C 1
ATOM 1438 O O . SER B 1 11 ? 8.547 -3.064 -13.906 1 98.31 11 SER B O 1
ATOM 1440 N N . SER B 1 12 ? 9.242 -3.818 -11.93 1 98.25 12 SER B N 1
ATOM 1441 C CA . SER B 1 12 ? 10.633 -3.768 -12.375 1 98.25 12 SER B CA 1
ATOM 1442 C C . SER B 1 12 ? 10.891 -4.758 -13.508 1 98.25 12 SER B C 1
ATOM 1444 O O . SER B 1 12 ? 10.469 -5.914 -13.43 1 98.25 12 SER B O 1
ATOM 1446 N N . LYS B 1 13 ? 11.641 -4.336 -14.531 1 97.5 13 LYS B N 1
ATOM 1447 C CA . LYS B 1 13 ? 12.016 -5.23 -15.625 1 97.5 13 LYS B CA 1
ATOM 1448 C C . LYS B 1 13 ? 13 -6.293 -15.156 1 97.5 13 LYS B C 1
ATOM 1450 O O . LYS B 1 13 ? 13.148 -7.336 -15.797 1 97.5 13 LYS B O 1
ATOM 1455 N N . ASN B 1 14 ? 13.688 -6.07 -14.117 1 96.38 14 ASN B N 1
ATOM 1456 C CA . ASN B 1 14 ? 14.633 -7 -13.508 1 96.38 14 ASN B CA 1
ATOM 1457 C C . ASN B 1 14 ? 14.148 -7.484 -12.148 1 96.38 14 ASN B C 1
ATOM 1459 O O . ASN B 1 14 ? 14.938 -7.613 -11.211 1 96.38 14 ASN B O 1
ATOM 1463 N N . SER B 1 15 ? 12.922 -7.742 -12.039 1 98.12 15 SER B N 1
ATOM 1464 C CA . SER B 1 15 ? 12.273 -8.07 -10.773 1 98.12 15 SER B CA 1
ATOM 1465 C C . SER B 1 15 ? 12.812 -9.367 -10.188 1 98.12 15 SER B C 1
ATOM 1467 O O . SER B 1 15 ? 12.594 -10.445 -10.742 1 98.12 15 SER B O 1
ATOM 1469 N N . ILE B 1 16 ? 13.406 -9.242 -9.008 1 98.75 16 ILE B N 1
ATOM 1470 C CA . ILE B 1 16 ? 13.891 -10.422 -8.297 1 98.75 16 ILE B CA 1
ATOM 1471 C C . ILE B 1 16 ? 12.703 -11.219 -7.754 1 98.75 16 ILE B C 1
ATOM 1473 O O . ILE B 1 16 ? 12.773 -12.445 -7.629 1 98.75 16 ILE B O 1
ATOM 1477 N N . ASN B 1 17 ? 11.617 -10.578 -7.504 1 98.88 17 ASN B N 1
ATOM 1478 C CA . ASN B 1 17 ? 10.43 -11.273 -7.039 1 98.88 17 ASN B CA 1
ATOM 1479 C C . ASN B 1 17 ? 9.773 -12.078 -8.156 1 98.88 17 ASN B C 1
ATOM 1481 O O . ASN B 1 17 ? 9.227 -13.156 -7.918 1 98.88 17 ASN B O 1
ATOM 1485 N N . LYS B 1 18 ? 9.797 -11.555 -9.406 1 98.75 18 LYS B N 1
ATOM 1486 C CA . LYS B 1 18 ? 9.352 -12.359 -10.539 1 98.75 18 LYS B CA 1
ATOM 1487 C C . LYS B 1 18 ? 10.203 -13.617 -10.688 1 98.75 18 LYS B C 1
ATOM 1489 O O . LYS B 1 18 ? 9.672 -14.711 -10.891 1 98.75 18 LYS B O 1
ATOM 1494 N N . GLN B 1 19 ? 11.531 -13.445 -10.531 1 98.75 19 GLN B N 1
ATOM 1495 C CA . GLN B 1 19 ? 12.438 -14.586 -10.625 1 98.75 19 GLN B CA 1
ATOM 1496 C C . GLN B 1 19 ? 12.109 -15.633 -9.562 1 98.75 19 GLN B C 1
ATOM 1498 O O . GLN B 1 19 ? 12.047 -16.828 -9.859 1 98.75 19 GLN B O 1
ATOM 1503 N N . LEU B 1 20 ? 11.883 -15.188 -8.352 1 98.94 20 LEU B N 1
ATOM 1504 C CA . LEU B 1 20 ? 11.57 -16.109 -7.254 1 98.94 20 LEU B CA 1
ATOM 1505 C C . LEU B 1 20 ? 10.258 -16.828 -7.508 1 98.94 20 LEU B C 1
ATOM 1507 O O . LEU B 1 20 ? 10.164 -18.047 -7.301 1 98.94 20 LEU B O 1
ATOM 1511 N N . ALA B 1 21 ? 9.234 -16.094 -7.895 1 98.94 21 ALA B N 1
ATOM 1512 C CA . ALA B 1 21 ? 7.938 -16.703 -8.172 1 98.94 21 ALA B CA 1
ATOM 1513 C C . ALA B 1 21 ? 8.055 -17.766 -9.266 1 98.94 21 ALA B C 1
ATOM 1515 O O . ALA B 1 21 ? 7.461 -18.844 -9.156 1 98.94 21 ALA B O 1
ATOM 1516 N N . ILE B 1 22 ? 8.781 -17.453 -10.344 1 98.75 22 ILE B N 1
ATOM 1517 C CA . ILE B 1 22 ? 8.969 -18.375 -11.453 1 98.75 22 ILE B CA 1
ATOM 1518 C C . ILE B 1 22 ? 9.672 -19.641 -10.961 1 98.75 22 ILE B C 1
ATOM 1520 O O . ILE B 1 22 ? 9.266 -20.75 -11.297 1 98.75 22 ILE B O 1
ATOM 1524 N N . TYR B 1 23 ? 10.68 -19.453 -10.164 1 98.81 23 TYR B N 1
ATOM 1525 C CA . TYR B 1 23 ? 11.414 -20.578 -9.625 1 98.81 23 TYR B CA 1
ATOM 1526 C C . TYR B 1 23 ? 10.492 -21.5 -8.828 1 98.81 23 TYR B C 1
ATOM 1528 O O . TYR B 1 23 ? 10.461 -22.703 -9.055 1 98.81 23 TYR B O 1
ATOM 1536 N N . ALA B 1 24 ? 9.789 -20.938 -7.906 1 98.88 24 ALA B N 1
ATOM 1537 C CA . ALA B 1 24 ? 8.891 -21.719 -7.051 1 98.88 24 ALA B CA 1
ATOM 1538 C C . ALA B 1 24 ? 7.836 -22.438 -7.879 1 98.88 24 ALA B C 1
ATOM 1540 O O . ALA B 1 24 ? 7.578 -23.625 -7.664 1 98.88 24 ALA B O 1
ATOM 1541 N N . ALA B 1 25 ? 7.23 -21.688 -8.797 1 98.81 25 ALA B N 1
ATOM 1542 C CA . ALA B 1 25 ? 6.184 -22.281 -9.633 1 98.81 25 ALA B CA 1
ATOM 1543 C C . ALA B 1 25 ? 6.715 -23.469 -10.422 1 98.81 25 ALA B C 1
ATOM 1545 O O . ALA B 1 25 ? 5.988 -24.438 -10.656 1 98.81 25 ALA B O 1
ATOM 1546 N N . GLY B 1 26 ? 7.938 -23.422 -10.82 1 98.12 26 GLY B N 1
ATOM 1547 C CA . GLY B 1 26 ? 8.562 -24.469 -11.617 1 98.12 26 GLY B CA 1
ATOM 1548 C C . GLY B 1 26 ? 8.844 -25.734 -10.836 1 98.12 26 GLY B C 1
ATOM 1549 O O . GLY B 1 26 ? 9.172 -26.766 -11.422 1 98.12 26 GLY B O 1
ATOM 1550 N N . LYS B 1 27 ? 8.703 -25.719 -9.547 1 98 27 LYS B N 1
ATOM 1551 C CA . LYS B 1 27 ? 9.016 -26.859 -8.703 1 98 27 LYS B CA 1
ATOM 1552 C C . LYS B 1 27 ? 7.801 -27.781 -8.562 1 98 27 LYS B C 1
ATOM 1554 O O . LYS B 1 27 ? 7.906 -28.875 -8.008 1 98 27 LYS B O 1
ATOM 1559 N N . PHE B 1 28 ? 6.656 -27.25 -9.016 1 97.75 28 PHE B N 1
ATOM 1560 C CA . PHE B 1 28 ? 5.469 -28.109 -9 1 97.75 28 PHE B CA 1
ATOM 1561 C C . PHE B 1 28 ? 5.473 -29.062 -10.18 1 97.75 28 PHE B C 1
ATOM 1563 O O . PHE B 1 28 ? 5.641 -28.641 -11.328 1 97.75 28 PHE B O 1
ATOM 1570 N N . ASP B 1 29 ? 5.195 -30.297 -9.906 1 93.19 29 ASP B N 1
ATOM 1571 C CA . ASP B 1 29 ? 5.211 -31.312 -10.945 1 93.19 29 ASP B CA 1
ATOM 1572 C C . ASP B 1 29 ? 3.896 -31.328 -11.727 1 93.19 29 ASP B C 1
ATOM 1574 O O . ASP B 1 29 ? 2.832 -31.062 -11.156 1 93.19 29 ASP B O 1
ATOM 1578 N N . ASN B 1 30 ? 3.93 -31.578 -13 1 90.81 30 ASN B N 1
ATOM 1579 C CA . ASN B 1 30 ? 2.783 -31.797 -13.875 1 90.81 30 ASN B CA 1
ATOM 1580 C C . ASN B 1 30 ? 1.85 -30.594 -13.883 1 90.81 30 ASN B C 1
ATOM 1582 O O . ASN B 1 30 ? 0.633 -30.75 -13.758 1 90.81 30 ASN B O 1
ATOM 1586 N N . ALA B 1 31 ? 2.404 -29.422 -13.836 1 97 31 ALA B N 1
ATOM 1587 C CA . ALA B 1 31 ? 1.633 -28.188 -13.93 1 97 31 ALA B CA 1
ATOM 1588 C C . ALA B 1 31 ? 2.205 -27.266 -15 1 97 31 ALA B C 1
ATOM 1590 O O . ALA B 1 31 ? 3.418 -27.219 -15.211 1 97 31 ALA B O 1
ATOM 1591 N N . SER B 1 32 ? 1.396 -26.641 -15.727 1 98.19 32 SER B N 1
ATOM 1592 C CA . SER B 1 32 ? 1.813 -25.562 -16.625 1 98.19 32 SER B CA 1
ATOM 1593 C C . SER B 1 32 ? 1.86 -24.219 -15.891 1 98.19 32 SER B C 1
ATOM 1595 O O . SER B 1 32 ? 1.013 -23.938 -15.047 1 98.19 32 SER B O 1
ATOM 1597 N N . VAL B 1 33 ? 2.889 -23.453 -16.203 1 98.62 33 VAL B N 1
ATOM 1598 C CA . VAL B 1 33 ? 3.066 -22.172 -15.547 1 98.62 33 VAL B CA 1
ATOM 1599 C C . VAL B 1 33 ? 2.883 -21.047 -16.562 1 98.62 33 VAL B C 1
ATOM 1601 O O . VAL B 1 33 ? 3.498 -21.047 -17.625 1 98.62 33 VAL B O 1
ATOM 1604 N N . GLU B 1 34 ? 2.023 -20.141 -16.297 1 98.81 34 GLU B N 1
ATOM 1605 C CA . GLU B 1 34 ? 1.93 -18.875 -17 1 98.81 34 GLU B CA 1
ATOM 1606 C C . GLU B 1 34 ? 2.398 -17.719 -16.109 1 98.81 34 GLU B C 1
ATOM 1608 O O . GLU B 1 34 ? 1.929 -17.562 -14.984 1 98.81 34 GLU B O 1
ATOM 1613 N N . VAL B 1 35 ? 3.295 -16.969 -16.625 1 98.81 35 VAL B N 1
ATOM 1614 C CA . VAL B 1 35 ? 3.859 -15.852 -15.867 1 98.81 35 VAL B CA 1
ATOM 1615 C C . VAL B 1 35 ? 3.197 -14.547 -16.312 1 98.81 35 VAL B C 1
ATOM 1617 O O . VAL B 1 35 ? 3.123 -14.258 -17.5 1 98.81 35 VAL B O 1
ATOM 1620 N N . LEU B 1 36 ? 2.682 -13.828 -15.391 1 98.88 36 LEU B N 1
ATOM 1621 C CA . LEU B 1 36 ? 2.146 -12.508 -15.688 1 98.88 36 LEU B CA 1
ATOM 1622 C C . LEU B 1 36 ? 3.184 -11.422 -15.398 1 98.88 36 LEU B C 1
ATOM 1624 O O . LEU B 1 36 ? 3.982 -11.555 -14.469 1 98.88 36 LEU B O 1
ATOM 1628 N N . ASP B 1 37 ? 3.191 -10.438 -16.219 1 98.81 37 ASP B N 1
ATOM 1629 C CA . ASP B 1 37 ? 3.99 -9.227 -16.047 1 98.81 37 ASP B CA 1
ATOM 1630 C C . ASP B 1 37 ? 3.104 -8.023 -15.719 1 98.81 37 ASP B C 1
ATOM 1632 O O . ASP B 1 37 ? 2.23 -7.664 -16.516 1 98.81 37 ASP B O 1
ATOM 1636 N N . LEU B 1 38 ? 3.342 -7.398 -14.586 1 98.75 38 LEU B N 1
ATOM 1637 C CA . LEU B 1 38 ? 2.457 -6.316 -14.164 1 98.75 38 LEU B CA 1
ATOM 1638 C C . LEU B 1 38 ? 2.49 -5.164 -15.156 1 98.75 38 LEU B C 1
ATOM 1640 O O . LEU B 1 38 ? 1.546 -4.375 -15.234 1 98.75 38 LEU B O 1
ATOM 1644 N N . ASN B 1 39 ? 3.564 -5.074 -15.938 1 98.62 39 ASN B N 1
ATOM 1645 C CA . ASN B 1 39 ? 3.662 -4.012 -16.938 1 98.62 39 ASN B CA 1
ATOM 1646 C C . ASN B 1 39 ? 2.59 -4.148 -18.016 1 98.62 39 ASN B C 1
ATOM 1648 O O . ASN B 1 39 ? 2.26 -3.178 -18.688 1 98.62 39 ASN B O 1
ATOM 1652 N N . ASP B 1 40 ? 2.029 -5.32 -18.203 1 98.75 40 ASP B N 1
ATOM 1653 C CA . ASP B 1 40 ? 0.963 -5.547 -19.172 1 98.75 40 ASP B CA 1
ATOM 1654 C C . ASP B 1 40 ? -0.383 -5.074 -18.625 1 98.75 40 ASP B C 1
ATOM 1656 O O . ASP B 1 40 ? -1.39 -5.102 -19.328 1 98.75 40 ASP B O 1
ATOM 1660 N N . TYR B 1 41 ? -0.358 -4.535 -17.328 1 98.75 41 TYR B N 1
ATOM 1661 C CA . TYR B 1 41 ? -1.607 -4.184 -16.672 1 98.75 41 TYR B CA 1
ATOM 1662 C C . TYR B 1 41 ? -1.524 -2.795 -16.047 1 98.75 41 TYR B C 1
ATOM 1664 O O . TYR B 1 41 ? -2.115 -2.543 -14.992 1 98.75 41 TYR B O 1
ATOM 1672 N N . GLU B 1 42 ? -0.724 -1.966 -16.562 1 98.19 42 GLU B N 1
ATOM 1673 C CA . GLU B 1 42 ? -0.683 -0.598 -16.047 1 98.19 42 GLU B CA 1
ATOM 1674 C C . GLU B 1 42 ? -1.958 0.161 -16.406 1 98.19 42 GLU B C 1
ATOM 1676 O O . GLU B 1 42 ? -2.365 0.191 -17.578 1 98.19 42 GLU B O 1
ATOM 1681 N N . MET B 1 43 ? -2.592 0.667 -15.398 1 98.56 43 MET B N 1
ATOM 1682 C CA . MET B 1 43 ? -3.871 1.369 -15.469 1 98.56 43 MET B CA 1
ATOM 1683 C C . MET B 1 43 ? -3.797 2.707 -14.742 1 98.56 43 MET B C 1
ATOM 1685 O O . MET B 1 43 ? -2.824 2.982 -14.039 1 98.56 43 MET B O 1
ATOM 1689 N N . PRO B 1 44 ? -4.781 3.645 -14.984 1 98.44 44 PRO B N 1
ATOM 1690 C CA . PRO B 1 44 ? -4.809 4.863 -14.172 1 98.44 44 PRO B CA 1
ATOM 1691 C C . PRO B 1 44 ? -4.773 4.578 -12.672 1 98.44 44 PRO B C 1
ATOM 1693 O O . PRO B 1 44 ? -5.25 3.531 -12.227 1 98.44 44 PRO B O 1
ATOM 1696 N N . ILE B 1 45 ? -4.191 5.48 -11.93 1 98.81 45 ILE B N 1
ATOM 1697 C CA . ILE B 1 45 ? -4.219 5.348 -10.477 1 98.81 45 ILE B CA 1
ATOM 1698 C C . ILE B 1 45 ? -5.66 5.191 -10 1 98.81 45 ILE B C 1
ATOM 1700 O O . ILE B 1 45 ? -6.531 5.977 -10.375 1 98.81 45 ILE B O 1
ATOM 1704 N N . PHE B 1 46 ? -5.918 4.199 -9.234 1 98.75 46 PHE B N 1
ATOM 1705 C CA . PHE B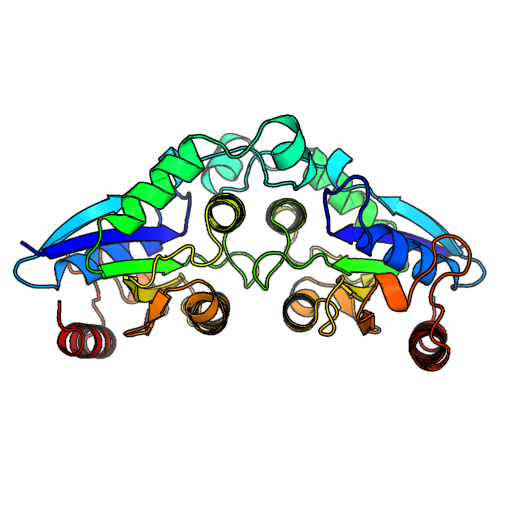 1 46 ? -7.277 3.922 -8.781 1 98.75 46 PHE B CA 1
ATOM 1706 C C . PHE B 1 46 ? -7.852 5.109 -8.023 1 98.75 46 PHE B C 1
ATOM 1708 O O . PHE B 1 46 ? -7.16 5.723 -7.207 1 98.75 46 PHE B O 1
ATOM 1715 N N . SER B 1 47 ? -9.023 5.383 -8.273 1 97.56 47 SER B N 1
ATOM 1716 C CA . SER B 1 47 ? -9.875 6.348 -7.582 1 97.56 47 SER B CA 1
ATOM 1717 C C . SER B 1 47 ? -11.352 5.973 -7.703 1 97.56 47 SER B C 1
ATOM 1719 O O . SER B 1 47 ? -11.797 5.539 -8.766 1 97.56 47 SER B O 1
ATOM 1721 N N . THR B 1 48 ? -12.07 6.141 -6.621 1 97.69 48 THR B N 1
ATOM 1722 C CA . THR B 1 48 ? -13.508 5.902 -6.711 1 97.69 48 THR B CA 1
ATOM 1723 C C . THR B 1 48 ? -14.156 6.855 -7.711 1 97.69 48 THR B C 1
ATOM 1725 O O . THR B 1 48 ? -15.141 6.508 -8.359 1 97.69 48 THR B O 1
ATOM 1728 N N . ASP B 1 49 ? -13.57 8.078 -7.867 1 98.62 49 ASP B N 1
ATOM 1729 C CA . ASP B 1 49 ? -14.078 9.047 -8.836 1 98.62 49 ASP B CA 1
ATOM 1730 C C . ASP B 1 49 ? -13.875 8.547 -10.266 1 98.62 49 ASP B C 1
ATOM 1732 O O . ASP B 1 49 ? -14.789 8.625 -11.094 1 98.62 49 ASP B O 1
ATOM 1736 N N . LYS B 1 50 ? -12.695 8.016 -10.547 1 98.44 50 LYS B N 1
ATOM 1737 C CA . LYS B 1 50 ? -12.422 7.473 -11.867 1 98.44 50 LYS B CA 1
ATOM 1738 C C . LYS B 1 50 ? -13.297 6.254 -12.156 1 98.44 50 LYS B C 1
ATOM 1740 O O . LYS B 1 50 ? -13.758 6.066 -13.289 1 98.44 50 LYS B O 1
ATOM 1745 N N . GLU B 1 51 ? -13.461 5.406 -11.109 1 98.56 51 GLU B N 1
ATOM 1746 C CA . GLU B 1 51 ? -14.367 4.273 -11.266 1 98.56 51 GLU B CA 1
ATOM 1747 C C . GLU B 1 51 ? -15.766 4.738 -11.664 1 98.56 51 GLU B C 1
ATOM 1749 O O . GLU B 1 51 ? -16.375 4.168 -12.578 1 98.56 51 GLU B O 1
ATOM 1754 N N . THR B 1 52 ? -16.25 5.777 -11.008 1 98.25 52 THR B N 1
ATOM 1755 C CA . THR B 1 52 ? -17.594 6.312 -11.273 1 98.25 52 THR B CA 1
ATOM 1756 C C . THR B 1 52 ? -17.656 6.938 -12.664 1 98.25 52 THR B C 1
ATOM 1758 O O . THR B 1 52 ? -18.641 6.758 -13.383 1 98.25 52 THR B O 1
ATOM 1761 N N . GLU B 1 53 ? -16.641 7.574 -13.055 1 98.12 53 GLU B N 1
ATOM 1762 C CA . GLU B 1 53 ? -16.609 8.344 -14.297 1 98.12 53 GLU B CA 1
ATOM 1763 C C . GLU B 1 53 ? -16.422 7.43 -15.508 1 98.12 53 GLU B C 1
ATOM 1765 O O . GLU B 1 53 ? -17.047 7.641 -16.547 1 98.12 53 GLU B O 1
ATOM 1770 N N . SER B 1 54 ? -15.531 6.41 -15.375 1 97.88 54 SER B N 1
ATOM 1771 C CA . SER B 1 54 ? -15.109 5.699 -16.578 1 97.88 54 SER B CA 1
ATOM 1772 C C . SER B 1 54 ? -15.258 4.191 -16.406 1 97.88 54 SER B C 1
ATOM 1774 O O . SER B 1 54 ? -14.977 3.426 -17.328 1 97.88 54 SER B O 1
ATOM 1776 N N . GLY B 1 55 ? -15.734 3.715 -15.227 1 98.5 55 GLY B N 1
ATOM 1777 C CA . GLY B 1 55 ? -15.859 2.289 -14.969 1 98.5 55 GLY B CA 1
ATOM 1778 C C . GLY B 1 55 ? -14.531 1.612 -14.695 1 98.5 55 GLY B C 1
ATOM 1779 O O . GLY B 1 55 ? -13.516 2.283 -14.508 1 98.5 55 GLY B O 1
ATOM 1780 N N . ILE B 1 56 ? -14.586 0.296 -14.547 1 98.81 56 ILE B N 1
ATOM 1781 C CA . ILE B 1 56 ? -13.398 -0.508 -14.273 1 98.81 56 ILE B CA 1
ATOM 1782 C C . ILE B 1 56 ? -12.625 -0.74 -15.57 1 98.81 56 ILE B C 1
ATOM 1784 O O . ILE B 1 56 ? -13.195 -1.159 -16.578 1 98.81 56 ILE B O 1
ATOM 1788 N N . PRO B 1 57 ? -11.312 -0.492 -15.609 1 98.81 57 PRO B N 1
ATOM 1789 C CA . PRO B 1 57 ? -10.516 -0.683 -16.828 1 98.81 57 PRO B CA 1
ATOM 1790 C C . PRO B 1 57 ? -10.547 -2.123 -17.328 1 98.81 57 PRO B C 1
ATOM 1792 O O . PRO B 1 57 ? -10.594 -3.061 -16.531 1 98.81 57 PRO B O 1
ATOM 1795 N N . GLN B 1 58 ? -10.453 -2.291 -18.625 1 98.81 58 GLN B N 1
ATOM 1796 C CA . GLN B 1 58 ? -10.43 -3.615 -19.234 1 98.81 58 GLN B CA 1
ATOM 1797 C C . GLN B 1 58 ? -9.234 -4.426 -18.734 1 98.81 58 GLN B C 1
ATOM 1799 O O . GLN B 1 58 ? -9.344 -5.641 -18.547 1 98.81 58 GLN B O 1
ATOM 1804 N N . LEU B 1 59 ? -8.141 -3.787 -18.5 1 98.88 59 LEU B N 1
ATOM 1805 C CA . LEU B 1 59 ? -6.941 -4.492 -18.047 1 98.88 59 LEU B CA 1
ATOM 1806 C C . LEU B 1 59 ? -7.156 -5.105 -16.672 1 98.88 59 LEU B C 1
ATOM 1808 O O . LEU B 1 59 ? -6.59 -6.152 -16.359 1 98.88 59 LEU B O 1
ATOM 1812 N N . ALA B 1 60 ? -7.949 -4.441 -15.812 1 98.94 60 ALA B N 1
ATOM 1813 C CA . ALA B 1 60 ? -8.32 -5.047 -14.539 1 98.94 60 ALA B CA 1
ATOM 1814 C C . ALA B 1 60 ? -9.141 -6.316 -14.75 1 98.94 60 ALA B C 1
ATOM 1816 O O . ALA B 1 60 ? -8.922 -7.324 -14.078 1 98.94 60 ALA B O 1
ATOM 1817 N N . GLN B 1 61 ? -10.094 -6.219 -15.711 1 98.81 61 GLN B N 1
ATOM 1818 C CA . GLN B 1 61 ? -10.891 -7.391 -16.062 1 98.81 61 GLN B CA 1
ATOM 1819 C C . GLN B 1 61 ? -10.008 -8.531 -16.562 1 98.81 61 GLN B C 1
ATOM 1821 O O . GLN B 1 61 ? -10.203 -9.688 -16.172 1 98.81 61 GLN B O 1
ATOM 1826 N N . ASP B 1 62 ? -9.086 -8.18 -17.406 1 98.88 62 ASP B N 1
ATOM 1827 C CA . ASP B 1 62 ? -8.188 -9.188 -17.969 1 98.88 62 ASP B CA 1
ATOM 1828 C C . ASP B 1 62 ? -7.367 -9.859 -16.859 1 98.88 62 ASP B C 1
ATOM 1830 O O . ASP B 1 62 ? -7.211 -11.078 -16.859 1 98.88 62 ASP B O 1
ATOM 1834 N N . PHE B 1 63 ? -6.836 -9.117 -15.977 1 98.94 63 PHE B N 1
ATOM 1835 C CA . PHE B 1 63 ? -6.047 -9.641 -14.867 1 98.94 63 PHE B CA 1
ATOM 1836 C C . PHE B 1 63 ? -6.898 -10.555 -13.984 1 98.94 63 PHE B C 1
ATOM 1838 O O . PHE B 1 63 ? -6.484 -11.664 -13.648 1 98.94 63 PHE B O 1
ATOM 1845 N N . TYR B 1 64 ? -8.062 -10.039 -13.648 1 98.88 64 TYR B N 1
ATOM 1846 C CA . TYR B 1 64 ? -9.008 -10.805 -12.844 1 98.88 64 TYR B CA 1
ATOM 1847 C C . TYR B 1 64 ? -9.312 -12.148 -13.492 1 98.88 64 TYR B C 1
ATOM 1849 O O . TYR B 1 64 ? -9.305 -13.188 -12.82 1 98.88 64 TYR B O 1
ATOM 1857 N N . THR B 1 65 ? -9.539 -12.117 -14.773 1 98.81 65 THR B N 1
ATOM 1858 C CA . THR B 1 65 ? -9.852 -13.328 -15.523 1 98.81 65 THR B CA 1
ATOM 1859 C C . THR B 1 65 ? -8.68 -14.297 -15.492 1 98.81 65 THR B C 1
ATOM 1861 O O . THR B 1 65 ? -8.867 -15.5 -15.305 1 98.81 65 THR B O 1
ATOM 1864 N N . LYS B 1 66 ? -7.477 -13.766 -15.664 1 98.75 66 LYS B N 1
ATOM 1865 C CA . LYS B 1 66 ? -6.285 -14.609 -15.617 1 98.75 66 LYS B CA 1
ATOM 1866 C C . LYS B 1 66 ? -6.172 -15.336 -14.281 1 98.75 66 LYS B C 1
ATOM 1868 O O . LYS B 1 66 ? -5.898 -16.531 -14.242 1 98.75 66 LYS B O 1
ATOM 1873 N N . LEU B 1 67 ? -6.371 -14.633 -13.195 1 98.81 67 LEU B N 1
ATOM 1874 C CA . LEU B 1 67 ? -6.301 -15.242 -11.875 1 98.81 67 LEU B CA 1
ATOM 1875 C C . LEU B 1 67 ? -7.281 -16.406 -11.758 1 98.81 67 LEU B C 1
ATOM 1877 O O . LEU B 1 67 ? -6.953 -17.453 -11.18 1 98.81 67 LEU B O 1
ATOM 1881 N N . GLY B 1 68 ? -8.43 -16.219 -12.32 1 98.56 68 GLY B N 1
ATOM 1882 C CA . GLY B 1 68 ? -9.5 -17.203 -12.227 1 98.56 68 GLY B CA 1
ATOM 1883 C C . GLY B 1 68 ? -9.188 -18.5 -12.953 1 98.56 68 GLY B C 1
ATOM 1884 O O . GLY B 1 68 ? -9.805 -19.531 -12.695 1 98.56 68 GLY B O 1
ATOM 1885 N N . THR B 1 69 ? -8.281 -18.469 -13.883 1 98.5 69 THR B N 1
ATOM 1886 C CA . THR B 1 69 ? -7.961 -19.656 -14.664 1 98.5 69 THR B CA 1
ATOM 1887 C C . THR B 1 69 ? -7.008 -20.578 -13.906 1 98.5 69 THR B C 1
ATOM 1889 O O . THR B 1 69 ? -6.781 -21.719 -14.312 1 98.5 69 THR B O 1
ATOM 1892 N N . ALA B 1 70 ? -6.512 -20.172 -12.805 1 98.69 70 ALA B N 1
ATOM 1893 C CA . ALA B 1 70 ? -5.418 -20.859 -12.125 1 98.69 70 ALA B CA 1
ATOM 1894 C C . ALA B 1 70 ? -5.953 -21.922 -11.164 1 98.69 70 ALA B C 1
ATOM 1896 O O . ALA B 1 70 ? -6.996 -21.719 -10.531 1 98.69 70 ALA B O 1
ATOM 1897 N N . ASP B 1 71 ? -5.254 -23 -11.07 1 98.69 71 ASP B N 1
ATOM 1898 C CA . ASP B 1 71 ? -5.418 -23.906 -9.938 1 98.69 71 ASP B CA 1
ATOM 1899 C C . ASP B 1 71 ? -4.613 -23.438 -8.727 1 98.69 71 ASP B C 1
ATOM 1901 O O . ASP B 1 71 ? -4.977 -23.719 -7.586 1 98.69 71 ASP B O 1
ATOM 1905 N N . LEU B 1 72 ? -3.523 -22.719 -8.961 1 98.88 72 LEU B N 1
ATOM 1906 C CA . LEU B 1 72 ? -2.646 -22.156 -7.938 1 98.88 72 LEU B CA 1
ATOM 1907 C C . LEU B 1 72 ? -2.078 -20.812 -8.391 1 98.88 72 LEU B C 1
ATOM 1909 O O . LEU B 1 72 ? -1.664 -20.672 -9.539 1 98.88 72 LEU B O 1
ATOM 1913 N N . LEU B 1 73 ? -2.135 -19.891 -7.535 1 98.94 73 LEU B N 1
ATOM 1914 C CA . LEU B 1 73 ? -1.414 -18.641 -7.695 1 98.94 73 LEU B CA 1
ATOM 1915 C C . LEU B 1 73 ? -0.099 -18.656 -6.922 1 98.94 73 LEU B C 1
ATOM 1917 O O . LEU B 1 73 ? -0.059 -19.109 -5.77 1 98.94 73 LEU B O 1
ATOM 1921 N N . VAL B 1 74 ? 1.001 -18.312 -7.547 1 98.94 74 VAL B N 1
ATOM 1922 C CA . VAL B 1 74 ? 2.297 -18.109 -6.906 1 98.94 74 VAL B CA 1
ATOM 1923 C C . VAL B 1 74 ? 2.715 -16.656 -7.035 1 98.94 74 VAL B C 1
ATOM 1925 O O . VAL B 1 74 ? 3.045 -16.188 -8.133 1 98.94 74 VAL B O 1
ATOM 1928 N N . ILE B 1 75 ? 2.693 -15.961 -5.949 1 99 75 ILE B N 1
ATOM 1929 C CA . ILE B 1 75 ? 2.92 -14.523 -5.961 1 99 75 ILE B CA 1
ATOM 1930 C C . ILE B 1 75 ? 4.105 -14.18 -5.059 1 99 75 ILE B C 1
ATOM 1932 O O . ILE B 1 75 ? 4.148 -14.586 -3.898 1 99 75 ILE B O 1
ATOM 1936 N N . SER B 1 76 ? 5.062 -13.484 -5.59 1 99 76 SER B N 1
ATOM 1937 C CA . SER B 1 76 ? 6.148 -12.945 -4.777 1 99 76 SER B CA 1
ATOM 1938 C C . SER B 1 76 ? 6.105 -11.422 -4.738 1 99 76 SER B C 1
ATOM 1940 O O . SER B 1 76 ? 6.105 -10.773 -5.785 1 99 76 SER B O 1
ATOM 1942 N N . PHE B 1 77 ? 6.133 -10.805 -3.549 1 98.94 77 PHE B N 1
ATOM 1943 C CA . PHE B 1 77 ? 5.828 -9.391 -3.359 1 98.94 77 PHE B CA 1
ATOM 1944 C C . PHE B 1 77 ? 7.109 -8.578 -3.242 1 98.94 77 PHE B C 1
ATOM 1946 O O . PHE B 1 77 ? 7.973 -8.883 -2.416 1 98.94 77 PHE B O 1
ATOM 1953 N N . ALA B 1 78 ? 7.184 -7.562 -4.102 1 98.75 78 ALA B N 1
ATOM 1954 C CA . ALA B 1 78 ? 8.148 -6.496 -3.85 1 98.75 78 ALA B CA 1
ATOM 1955 C C . ALA B 1 78 ? 7.68 -5.59 -2.713 1 98.75 78 ALA B C 1
ATOM 1957 O O . ALA B 1 78 ? 6.496 -5.262 -2.621 1 98.75 78 ALA B O 1
ATOM 1958 N N . GLU B 1 79 ? 8.617 -5.227 -1.876 1 98.69 79 GLU B N 1
ATOM 1959 C CA . GLU B 1 79 ? 8.32 -4.324 -0.769 1 98.69 79 GLU B CA 1
ATOM 1960 C C . GLU B 1 79 ? 8.852 -2.92 -1.043 1 98.69 79 GLU B C 1
ATOM 1962 O O . GLU B 1 79 ? 10.062 -2.729 -1.179 1 98.69 79 GLU B O 1
ATOM 1967 N N . HIS B 1 80 ? 7.973 -1.954 -1.21 1 98.31 80 HIS B N 1
ATOM 1968 C CA . HIS B 1 80 ? 8.328 -0.541 -1.251 1 98.31 80 HIS B CA 1
ATOM 1969 C C . HIS B 1 80 ? 7.844 0.186 -0.001 1 98.31 80 HIS B C 1
ATOM 1971 O O . HIS B 1 80 ? 6.648 0.187 0.298 1 98.31 80 HIS B O 1
ATOM 1977 N N . ASN B 1 81 ? 8.805 0.709 0.763 1 97.81 81 ASN B N 1
ATOM 1978 C CA . ASN B 1 81 ? 8.508 1.474 1.97 1 97.81 81 ASN B CA 1
ATOM 1979 C C . ASN B 1 81 ? 7.641 0.678 2.938 1 97.81 81 ASN B C 1
ATOM 1981 O O . ASN B 1 81 ? 6.66 1.2 3.473 1 97.81 81 ASN B O 1
ATOM 1985 N N . GLY B 1 82 ? 7.938 -0.611 3.018 1 97.62 82 GLY B N 1
ATOM 1986 C CA . GLY B 1 82 ? 7.32 -1.471 4.016 1 97.62 82 GLY B CA 1
ATOM 1987 C C . GLY B 1 82 ? 5.961 -1.996 3.592 1 97.62 82 GLY B C 1
ATOM 1988 O O . GLY B 1 82 ? 5.262 -2.631 4.383 1 97.62 82 GLY B O 1
ATOM 1989 N N . ALA B 1 83 ? 5.535 -1.752 2.438 1 98.44 83 ALA B N 1
ATOM 1990 C CA . ALA B 1 83 ? 4.207 -2.125 1.954 1 98.44 83 ALA B CA 1
ATOM 1991 C C . ALA B 1 83 ? 4.262 -2.572 0.496 1 98.44 83 ALA B C 1
ATOM 1993 O O . ALA B 1 83 ? 5.344 -2.797 -0.051 1 98.44 83 ALA B O 1
ATOM 1994 N N . TYR B 1 84 ? 3.1 -2.824 -0.103 1 98.81 84 TYR B N 1
ATOM 1995 C CA . TYR B 1 84 ? 3.012 -3.234 -1.5 1 98.81 84 TYR B CA 1
ATOM 1996 C C . TYR B 1 84 ? 3.715 -2.23 -2.408 1 98.81 84 TYR B C 1
ATOM 1998 O O . TYR B 1 84 ? 3.732 -1.032 -2.119 1 98.81 84 TYR B O 1
ATOM 2006 N N . SER B 1 85 ? 4.277 -2.752 -3.494 1 98.88 85 SER B N 1
ATOM 2007 C CA . SER B 1 85 ? 4.617 -1.817 -4.562 1 98.88 85 SER B CA 1
ATOM 2008 C C . SER B 1 85 ? 3.379 -1.103 -5.09 1 98.88 85 SER B C 1
ATOM 2010 O O . SER B 1 85 ? 2.289 -1.678 -5.121 1 98.88 85 SER B O 1
ATOM 2012 N N . THR B 1 86 ? 3.533 0.13 -5.527 1 98.88 86 THR B N 1
ATOM 2013 C CA . THR B 1 86 ? 2.41 0.879 -6.078 1 98.88 86 THR B CA 1
ATOM 2014 C C . THR B 1 86 ? 1.817 0.153 -7.285 1 98.88 86 THR B C 1
ATOM 2016 O O . THR B 1 86 ? 0.596 0.109 -7.449 1 98.88 86 THR B O 1
ATOM 2019 N N . ALA B 1 87 ? 2.666 -0.428 -8.117 1 98.88 87 ALA B N 1
ATOM 2020 C CA . ALA B 1 87 ? 2.213 -1.132 -9.32 1 98.88 87 ALA B CA 1
ATOM 2021 C C . ALA B 1 87 ? 1.232 -2.244 -8.961 1 98.88 87 ALA B C 1
ATOM 2023 O O . ALA B 1 87 ? 0.138 -2.32 -9.523 1 98.88 87 ALA B O 1
ATOM 2024 N N . PHE B 1 88 ? 1.59 -3.049 -7.992 1 98.94 88 PHE B N 1
ATOM 2025 C CA . PHE B 1 88 ? 0.697 -4.129 -7.59 1 98.94 88 PHE B CA 1
ATOM 2026 C C . PHE B 1 88 ? -0.537 -3.578 -6.887 1 98.94 88 PHE B C 1
ATOM 2028 O O . PHE B 1 88 ? -1.657 -4.02 -7.148 1 98.94 88 PHE B O 1
ATOM 2035 N N . LYS B 1 89 ? -0.324 -2.629 -5.973 1 98.94 89 LYS B N 1
ATOM 2036 C CA . LYS B 1 89 ? -1.424 -2.064 -5.195 1 98.94 89 LYS B CA 1
ATOM 2037 C C . LYS B 1 89 ? -2.504 -1.491 -6.109 1 98.94 89 LYS B C 1
ATOM 2039 O O . LYS B 1 89 ? -3.695 -1.59 -5.805 1 98.94 89 LYS B O 1
ATOM 2044 N N . ASN B 1 90 ? -2.07 -0.878 -7.195 1 98.94 90 ASN B N 1
ATOM 2045 C CA . ASN B 1 90 ? -3.027 -0.296 -8.133 1 98.94 90 ASN B CA 1
ATOM 2046 C C . ASN B 1 90 ? -3.875 -1.37 -8.805 1 98.94 90 ASN B C 1
ATOM 2048 O O . ASN B 1 90 ? -5.094 -1.233 -8.898 1 98.94 90 ASN B O 1
ATOM 2052 N N . ILE B 1 91 ? -3.24 -2.426 -9.289 1 98.94 91 ILE B N 1
ATOM 2053 C CA . ILE B 1 91 ? -3.941 -3.539 -9.922 1 98.94 91 ILE B CA 1
ATOM 2054 C C . ILE B 1 91 ? -4.895 -4.184 -8.914 1 98.94 91 ILE B C 1
ATOM 2056 O O . ILE B 1 91 ? -6.047 -4.469 -9.242 1 98.94 91 ILE B O 1
ATOM 2060 N N . PHE B 1 92 ? -4.418 -4.371 -7.691 1 98.88 92 PHE B N 1
ATOM 2061 C CA . PHE B 1 92 ? -5.184 -4.977 -6.609 1 98.88 92 PHE B CA 1
ATOM 2062 C C . PHE B 1 92 ? -6.438 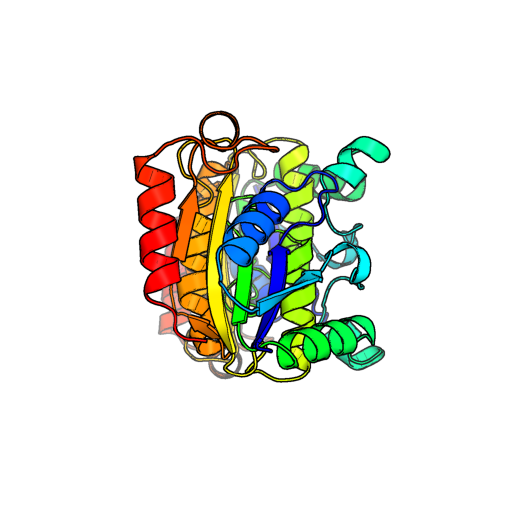-4.16 -6.305 1 98.88 92 PHE B C 1
ATOM 2064 O O . PHE B 1 92 ? -7.539 -4.707 -6.23 1 98.88 92 PHE B O 1
ATOM 2071 N N . ASP B 1 93 ? -6.273 -2.82 -6.215 1 98.88 93 ASP B N 1
ATOM 2072 C CA . ASP B 1 93 ? -7.402 -1.952 -5.902 1 98.88 93 ASP B CA 1
ATOM 2073 C C . ASP B 1 93 ? -8.438 -1.971 -7.027 1 98.88 93 ASP B C 1
ATOM 2075 O O . ASP B 1 93 ? -9.633 -2.084 -6.773 1 98.88 93 ASP B O 1
ATOM 2079 N N . TRP B 1 94 ? -7.992 -1.899 -8.258 1 98.88 94 TRP B N 1
ATOM 2080 C CA . TRP B 1 94 ? -8.922 -1.963 -9.375 1 98.88 94 TRP B CA 1
ATOM 2081 C C . TRP B 1 94 ? -9.633 -3.311 -9.414 1 98.88 94 TRP B C 1
ATOM 2083 O O . TRP B 1 94 ? -10.859 -3.371 -9.57 1 98.88 94 TRP B O 1
ATOM 2093 N N . THR B 1 95 ? -8.898 -4.395 -9.336 1 98.88 95 THR B N 1
ATOM 2094 C CA . THR B 1 95 ? -9.453 -5.73 -9.5 1 98.88 95 THR B CA 1
ATOM 2095 C C . THR B 1 95 ? -10.461 -6.039 -8.391 1 98.88 95 THR B C 1
ATOM 2097 O O . THR B 1 95 ? -11.453 -6.734 -8.617 1 98.88 95 THR B O 1
ATOM 2100 N N . SER B 1 96 ? -10.203 -5.477 -7.199 1 98.62 96 SER B N 1
ATOM 2101 C CA . SER B 1 96 ? -11.094 -5.711 -6.062 1 98.62 96 SER B CA 1
ATOM 2102 C C . SER B 1 96 ? -12.461 -5.094 -6.301 1 98.62 96 SER B C 1
ATOM 2104 O O . SER B 1 96 ? -13.422 -5.418 -5.598 1 98.62 96 SER B O 1
ATOM 2106 N N . ARG B 1 97 ? -12.578 -4.168 -7.297 1 98.62 97 ARG B N 1
ATOM 2107 C CA . ARG B 1 97 ? -13.859 -3.551 -7.613 1 98.62 97 ARG B CA 1
ATOM 2108 C C . ARG B 1 97 ? -14.727 -4.484 -8.453 1 98.62 97 ARG B C 1
ATOM 2110 O O . ARG B 1 97 ? -15.93 -4.277 -8.578 1 98.62 97 ARG B O 1
ATOM 2117 N N . ILE B 1 98 ? -14.094 -5.434 -9.188 1 98.75 98 ILE B N 1
ATOM 2118 C CA . ILE B 1 98 ? -14.828 -6.418 -9.977 1 98.75 98 ILE B CA 1
ATOM 2119 C C . ILE B 1 98 ? -15.609 -7.344 -9.047 1 98.75 98 ILE B C 1
ATOM 2121 O O . ILE B 1 98 ? -16.812 -7.555 -9.234 1 98.75 98 ILE B O 1
ATOM 2125 N N . HIS B 1 99 ? -14.938 -7.859 -8.094 1 98.12 99 HIS B N 1
ATOM 2126 C CA . HIS B 1 99 ? -15.484 -8.703 -7.035 1 98.12 99 HIS B CA 1
ATOM 2127 C C . HIS B 1 99 ? -14.609 -8.641 -5.785 1 98.12 99 HIS B C 1
ATOM 2129 O O . HIS B 1 99 ? -13.383 -8.633 -5.879 1 98.12 99 HIS B O 1
ATOM 2135 N N . ALA B 1 100 ? -15.203 -8.633 -4.617 1 96.56 100 ALA B N 1
ATOM 2136 C CA . ALA B 1 100 ? -14.477 -8.492 -3.359 1 96.56 100 ALA B CA 1
ATOM 2137 C C . ALA B 1 100 ? -13.531 -9.672 -3.141 1 96.56 100 ALA B C 1
ATOM 2139 O O . ALA B 1 100 ? -12.469 -9.523 -2.529 1 96.56 100 ALA B O 1
ATOM 2140 N N . LYS B 1 101 ? -14.023 -10.859 -3.57 1 98.12 101 LYS B N 1
ATOM 2141 C CA . LYS B 1 101 ? -13.141 -12.023 -3.57 1 98.12 101 LYS B CA 1
ATOM 2142 C C . LYS B 1 101 ? -12.211 -12 -4.777 1 98.12 101 LYS B C 1
ATOM 2144 O O . LYS B 1 101 ? -12.312 -12.844 -5.668 1 98.12 101 LYS B O 1
ATOM 2149 N N . THR B 1 102 ? -11.297 -11.094 -4.754 1 98.5 102 THR B N 1
ATOM 2150 C CA . THR B 1 102 ? -10.383 -10.75 -5.836 1 98.5 102 THR B CA 1
ATOM 2151 C C . THR B 1 102 ? -9.641 -11.984 -6.332 1 98.5 102 THR B C 1
ATOM 2153 O O . THR B 1 102 ? -9.414 -12.141 -7.535 1 98.5 102 THR B O 1
ATOM 2156 N N . PHE B 1 103 ? -9.266 -12.922 -5.414 1 98.88 103 PHE B N 1
ATOM 2157 C CA . PHE B 1 103 ? -8.43 -14.062 -5.758 1 98.88 103 PHE B CA 1
ATOM 2158 C C . PHE B 1 103 ? -9.273 -15.312 -5.973 1 98.88 103 PHE B C 1
ATOM 2160 O O . PHE B 1 103 ? -8.734 -16.406 -6.109 1 98.88 103 PHE B O 1
ATOM 2167 N N . GLN B 1 104 ? -10.617 -15.18 -5.914 1 98.75 104 GLN B N 1
ATOM 2168 C CA . GLN B 1 104 ? -11.602 -16.141 -6.41 1 98.75 104 GLN B CA 1
ATOM 2169 C C . GLN B 1 104 ? -11.422 -17.5 -5.754 1 98.75 104 GLN B C 1
ATOM 2171 O O . GLN B 1 104 ? -11.57 -18.531 -6.41 1 98.75 104 GLN B O 1
ATOM 2176 N N . GLU B 1 105 ? -10.961 -17.438 -4.504 1 98.69 105 GLU B N 1
ATOM 2177 C CA . GLU B 1 105 ? -10.805 -18.641 -3.676 1 98.69 105 GLU B CA 1
ATOM 2178 C C . GLU B 1 105 ? -9.734 -19.562 -4.238 1 98.69 105 GLU B C 1
ATOM 2180 O O . GLU B 1 105 ? -9.797 -20.781 -4.047 1 98.69 105 GLU B O 1
ATOM 2185 N N . LYS B 1 106 ? -8.836 -19 -4.977 1 98.81 106 LYS B N 1
ATOM 2186 C CA . LYS B 1 106 ? -7.762 -19.812 -5.539 1 98.81 106 LYS B CA 1
ATOM 2187 C C . LYS B 1 106 ? -6.715 -20.156 -4.477 1 98.81 106 LYS B C 1
ATOM 2189 O O . LYS B 1 106 ? -6.387 -19.312 -3.637 1 98.81 106 LYS B O 1
ATOM 2194 N N . GLN B 1 107 ? -6.203 -21.438 -4.559 1 98.81 107 GLN B N 1
ATOM 2195 C CA . GLN B 1 107 ? -5.008 -21.75 -3.785 1 98.81 107 GLN B CA 1
ATOM 2196 C C . GLN B 1 107 ? -3.863 -20.797 -4.129 1 98.81 107 GLN B C 1
ATOM 2198 O O . GLN B 1 107 ? -3.635 -20.484 -5.301 1 98.81 107 GLN B O 1
ATOM 2203 N N . THR B 1 108 ? -3.205 -20.344 -3.057 1 98.94 108 THR B N 1
ATOM 2204 C CA . THR B 1 108 ? -2.209 -19.312 -3.285 1 98.94 108 THR B CA 1
ATOM 2205 C C . THR B 1 108 ? -0.964 -19.547 -2.438 1 98.94 108 THR B C 1
ATOM 2207 O O . THR B 1 108 ? -1.066 -19.797 -1.232 1 98.94 108 THR B O 1
ATOM 2210 N N . LEU B 1 109 ? 0.167 -19.625 -3.02 1 98.94 109 LEU B N 1
ATOM 2211 C CA . LEU B 1 109 ? 1.46 -19.516 -2.354 1 98.94 109 LEU B CA 1
ATOM 2212 C C . LEU B 1 109 ? 1.972 -18.078 -2.393 1 98.94 109 LEU B C 1
ATOM 2214 O O . LEU B 1 109 ? 2.152 -17.5 -3.471 1 98.94 109 LEU B O 1
ATOM 2218 N N . ILE B 1 110 ? 2.18 -17.438 -1.243 1 98.94 110 ILE B N 1
ATOM 2219 C CA . ILE B 1 110 ? 2.639 -16.062 -1.201 1 98.94 110 ILE B CA 1
ATOM 2220 C C . ILE B 1 110 ? 4.094 -16.016 -0.738 1 98.94 110 ILE B C 1
ATOM 2222 O O . ILE B 1 110 ? 4.484 -16.734 0.179 1 98.94 110 ILE B O 1
ATOM 2226 N N . MET B 1 111 ? 4.852 -15.172 -1.405 1 98.94 111 MET B N 1
ATOM 2227 C CA . MET B 1 111 ? 6.289 -15.094 -1.16 1 98.94 111 MET B CA 1
ATOM 2228 C C . MET B 1 111 ? 6.766 -13.648 -1.193 1 98.94 111 MET B C 1
ATOM 2230 O O . MET B 1 111 ? 6.004 -12.742 -1.553 1 98.94 111 MET B O 1
ATOM 2234 N N . ALA B 1 112 ? 8 -13.422 -0.799 1 99 112 ALA B N 1
ATOM 2235 C CA . ALA B 1 112 ? 8.703 -12.148 -0.933 1 99 112 ALA B CA 1
ATOM 2236 C C . ALA B 1 112 ? 10.211 -12.344 -0.88 1 99 112 ALA B C 1
ATOM 2238 O O . ALA B 1 112 ? 10.703 -13.32 -0.305 1 99 112 ALA B O 1
ATOM 2239 N N . THR B 1 113 ? 10.859 -11.516 -1.488 1 98.94 113 THR B N 1
ATOM 2240 C CA . THR B 1 113 ? 12.305 -11.445 -1.342 1 98.94 113 THR B CA 1
ATOM 2241 C C . THR B 1 113 ? 12.797 -10.008 -1.457 1 98.94 113 THR B C 1
ATOM 2243 O O . THR B 1 113 ? 12.031 -9.117 -1.838 1 98.94 113 THR B O 1
ATOM 2246 N N . SER B 1 114 ? 13.938 -9.75 -0.995 1 98.69 114 SER B N 1
ATOM 2247 C CA . SER B 1 114 ? 14.633 -8.469 -1.073 1 98.69 114 SER B CA 1
ATOM 2248 C C . SER B 1 114 ? 16.141 -8.656 -1.026 1 98.69 114 SER B C 1
ATOM 2250 O O . SER B 1 114 ? 16.641 -9.734 -0.665 1 98.69 114 SER B O 1
ATOM 2252 N N . PRO B 1 115 ? 16.906 -7.637 -1.431 1 98.25 115 PRO B N 1
ATOM 2253 C CA . PRO B 1 115 ? 18.359 -7.707 -1.259 1 98.25 115 PRO B CA 1
ATOM 2254 C C . PRO B 1 115 ? 18.781 -7.75 0.209 1 98.25 115 PRO B C 1
ATOM 2256 O O . PRO B 1 115 ? 19.859 -8.25 0.533 1 98.25 115 PRO B O 1
ATOM 2259 N N . GLY B 1 116 ? 17.953 -7.27 1.103 1 98.19 116 GLY B N 1
ATOM 2260 C CA . GLY B 1 116 ? 18.297 -7.203 2.514 1 98.19 116 GLY B CA 1
ATOM 2261 C C . GLY B 1 116 ? 17.938 -8.461 3.275 1 98.19 116 GLY B C 1
ATOM 2262 O O . GLY B 1 116 ? 17.234 -9.328 2.754 1 98.19 116 GLY B O 1
ATOM 2263 N N . PRO B 1 117 ? 18.375 -8.492 4.516 1 98.44 117 PRO B N 1
ATOM 2264 C CA . PRO B 1 117 ? 18.234 -9.727 5.293 1 98.44 117 PRO B CA 1
ATOM 2265 C C . PRO B 1 117 ? 16.797 -9.992 5.734 1 98.44 117 PRO B C 1
ATOM 2267 O O . PRO B 1 117 ? 16.469 -11.102 6.164 1 98.44 117 PRO B O 1
ATOM 2270 N N . ARG B 1 118 ? 15.945 -9.023 5.641 1 98.06 118 ARG B N 1
ATOM 2271 C CA . ARG B 1 118 ? 14.57 -9.219 6.102 1 98.06 118 ARG B CA 1
ATOM 2272 C C . ARG B 1 118 ? 13.727 -9.891 5.027 1 98.06 118 ARG B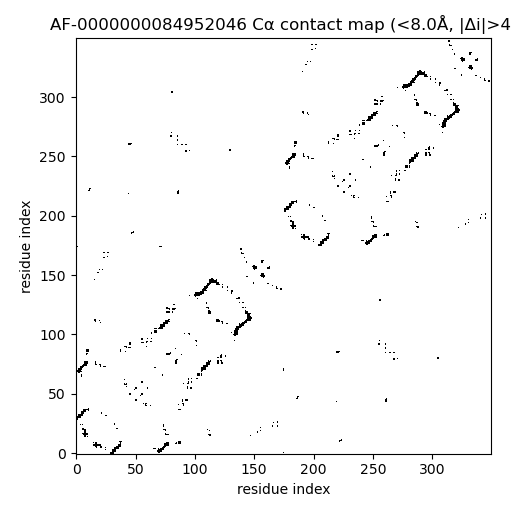 C 1
ATOM 2274 O O . ARG B 1 118 ? 12.625 -10.367 5.309 1 98.06 118 ARG B O 1
ATOM 2281 N N . GLY B 1 119 ? 14.047 -9.914 3.734 1 98.81 119 GLY B N 1
ATOM 2282 C CA . GLY B 1 119 ? 13.406 -10.656 2.66 1 98.81 119 GLY B CA 1
ATOM 2283 C C . GLY B 1 119 ? 12.008 -10.164 2.342 1 98.81 119 GLY B C 1
ATOM 2284 O O . GLY B 1 119 ? 11.141 -10.953 1.965 1 98.81 119 GLY B O 1
ATOM 2285 N N . GLY B 1 120 ? 11.75 -8.938 2.625 1 98.62 120 GLY B N 1
ATOM 2286 C CA . GLY B 1 120 ? 10.422 -8.414 2.33 1 98.62 120 GLY B CA 1
ATOM 2287 C C . GLY B 1 120 ? 9.359 -8.906 3.295 1 98.62 120 GLY B C 1
ATOM 2288 O O . GLY B 1 120 ? 8.211 -9.133 2.902 1 98.62 120 GLY B O 1
ATOM 2289 N N . SER B 1 121 ? 9.727 -9.07 4.539 1 98.31 121 SER B N 1
ATOM 2290 C CA . SER B 1 121 ? 8.844 -9.719 5.504 1 98.31 121 SER B CA 1
ATOM 2291 C C . SER B 1 121 ? 7.652 -8.828 5.848 1 98.31 121 SER B C 1
ATOM 2293 O O . SER B 1 121 ? 6.559 -9.32 6.125 1 98.31 121 SER B O 1
ATOM 2295 N N . SER B 1 122 ? 7.832 -7.465 5.844 1 97.88 122 SER B N 1
ATOM 2296 C CA . SER B 1 122 ? 6.734 -6.566 6.195 1 97.88 122 SER B CA 1
ATOM 2297 C C . SER B 1 122 ? 5.586 -6.68 5.199 1 97.88 122 SER B C 1
ATOM 2299 O O . SER B 1 122 ? 4.43 -6.844 5.594 1 97.88 122 SER B O 1
ATOM 2301 N N . VAL B 1 123 ? 5.914 -6.668 3.916 1 98.69 123 VAL B N 1
ATOM 2302 C CA . VAL B 1 123 ? 4.875 -6.73 2.896 1 98.69 123 VAL B CA 1
ATOM 2303 C C . VAL B 1 123 ? 4.27 -8.133 2.861 1 98.69 123 VAL B C 1
ATOM 2305 O O . VAL B 1 123 ? 3.07 -8.289 2.609 1 98.69 123 VAL B O 1
ATOM 2308 N N . LEU B 1 124 ? 5.051 -9.148 3.082 1 98.81 124 LEU B N 1
ATOM 2309 C CA . LEU B 1 124 ? 4.543 -10.516 3.104 1 98.81 124 LEU B CA 1
ATOM 2310 C C . LEU B 1 124 ? 3.523 -10.695 4.223 1 98.81 124 LEU B C 1
ATOM 2312 O O . LEU B 1 124 ? 2.475 -11.312 4.02 1 98.81 124 LEU B O 1
ATOM 2316 N N . GLU B 1 125 ? 3.818 -10.156 5.371 1 98.19 125 GLU B N 1
ATOM 2317 C CA . GLU B 1 125 ? 2.895 -10.242 6.496 1 98.19 125 GLU B CA 1
ATOM 2318 C C . GLU B 1 125 ? 1.588 -9.516 6.195 1 98.19 125 GLU B C 1
ATOM 2320 O O . GLU B 1 125 ? 0.506 -10.016 6.516 1 98.19 125 GLU B O 1
ATOM 2325 N N . THR B 1 126 ? 1.703 -8.383 5.613 1 98.19 126 THR B N 1
ATOM 2326 C CA . THR B 1 126 ? 0.519 -7.637 5.211 1 98.19 126 THR B CA 1
ATOM 2327 C C . THR B 1 126 ? -0.349 -8.461 4.266 1 98.19 126 THR B C 1
ATOM 2329 O O . THR B 1 126 ? -1.564 -8.555 4.449 1 98.19 126 THR B O 1
ATOM 2332 N N . ALA B 1 127 ? 0.295 -9.102 3.297 1 98.56 127 ALA B N 1
ATOM 2333 C CA . ALA B 1 127 ? -0.426 -9.93 2.338 1 98.56 127 ALA B CA 1
ATOM 2334 C C . ALA B 1 127 ? -1.07 -11.133 3.029 1 98.56 127 ALA B C 1
ATOM 2336 O O . ALA B 1 127 ? -2.238 -11.445 2.781 1 98.56 127 ALA B O 1
ATOM 2337 N N . LYS B 1 128 ? -0.313 -11.75 3.861 1 98.31 128 LYS B N 1
ATOM 2338 C CA . LYS B 1 128 ? -0.795 -12.93 4.574 1 98.31 128 LYS B CA 1
ATOM 2339 C C . LYS B 1 128 ? -2.062 -12.617 5.363 1 98.31 128 LYS B C 1
ATOM 2341 O O . LYS B 1 128 ? -2.994 -13.422 5.398 1 98.31 128 LYS B O 1
ATOM 2346 N N . ASN B 1 129 ? -2.105 -11.484 5.926 1 97.06 129 ASN B N 1
ATOM 2347 C CA . ASN B 1 129 ? -3.227 -11.086 6.77 1 97.06 129 ASN B CA 1
ATOM 2348 C C . ASN B 1 129 ? -4.422 -10.633 5.938 1 97.06 129 ASN B C 1
ATOM 2350 O O . ASN B 1 129 ? -5.57 -10.82 6.344 1 97.06 129 ASN B O 1
ATOM 2354 N N . ARG B 1 130 ? -4.211 -10.094 4.844 1 98 130 ARG B N 1
ATOM 2355 C CA . ARG B 1 130 ? -5.262 -9.453 4.059 1 98 130 ARG B CA 1
ATOM 2356 C C . ARG B 1 130 ? -5.867 -10.438 3.061 1 98 130 ARG B C 1
ATOM 2358 O O . ARG B 1 130 ? -7.086 -10.461 2.871 1 98 130 ARG B O 1
ATOM 2365 N N . PHE B 1 131 ? -5.133 -11.305 2.447 1 98.62 131 PHE B N 1
ATOM 2366 C CA . PHE B 1 131 ? -5.48 -12.023 1.229 1 98.62 131 PHE B CA 1
ATOM 2367 C C . PHE B 1 131 ? -6.617 -13.008 1.485 1 98.62 131 PHE B C 1
ATOM 2369 O O . PHE B 1 131 ? -7.512 -13.156 0.651 1 98.62 131 PHE B O 1
ATOM 2376 N N . PRO B 1 132 ? -6.664 -13.633 2.707 1 98.5 132 PRO B N 1
ATOM 2377 C CA . PRO B 1 132 ? -7.805 -14.516 2.957 1 98.5 132 PRO B CA 1
ATOM 2378 C C . PRO B 1 132 ? -9.141 -13.789 2.9 1 98.5 132 PRO B C 1
ATOM 2380 O O . PRO B 1 132 ? -10.141 -14.352 2.451 1 98.5 132 PRO B O 1
ATOM 2383 N N . PHE B 1 133 ? -9.188 -12.539 3.225 1 97.56 133 PHE B N 1
ATOM 2384 C CA . PHE B 1 133 ? -10.414 -11.75 3.166 1 97.56 133 PHE B CA 1
ATOM 2385 C C . PHE B 1 133 ? -10.797 -11.453 1.722 1 97.56 133 PHE B C 1
ATOM 2387 O O . PHE B 1 133 ? -11.945 -11.133 1.434 1 97.56 133 PHE B O 1
ATOM 2394 N N . GLN B 1 134 ? -9.852 -11.57 0.863 1 98.12 134 GLN B N 1
ATOM 2395 C CA . GLN B 1 134 ? -10.07 -11.266 -0.545 1 98.12 134 GLN B CA 1
ATOM 2396 C C . GLN B 1 134 ? -10.195 -12.531 -1.378 1 98.12 134 GLN B C 1
ATOM 2398 O O . GLN B 1 134 ? -10.039 -12.5 -2.602 1 98.12 134 GLN B O 1
ATOM 2403 N N . GLY B 1 135 ? -10.297 -13.688 -0.7 1 98.62 135 GLY B N 1
ATOM 2404 C CA . GLY B 1 135 ? -10.602 -14.93 -1.393 1 98.62 135 GLY B CA 1
ATOM 2405 C C . GLY B 1 135 ? -9.367 -15.719 -1.776 1 98.62 135 GLY B C 1
ATOM 2406 O O . GLY B 1 135 ? -9.422 -16.578 -2.658 1 98.62 135 GLY B O 1
ATOM 2407 N N . ALA B 1 136 ? -8.234 -15.43 -1.258 1 98.88 136 ALA B N 1
ATOM 2408 C CA . ALA B 1 136 ? -7.07 -16.297 -1.447 1 98.88 136 ALA B CA 1
ATOM 2409 C C . ALA B 1 136 ? -7.051 -17.422 -0.417 1 98.88 136 ALA B C 1
ATOM 2411 O O . ALA B 1 136 ? -7.164 -17.172 0.786 1 98.88 136 ALA B O 1
ATOM 2412 N N . VAL B 1 137 ? -6.965 -18.609 -0.848 1 98.81 137 VAL B N 1
ATOM 2413 C CA . VAL B 1 137 ? -6.695 -19.734 0.049 1 98.81 137 VAL B CA 1
ATOM 2414 C C . VAL B 1 137 ? -5.191 -19.922 0.214 1 98.81 137 VAL B C 1
ATOM 2416 O O . VAL B 1 137 ? -4.562 -20.656 -0.545 1 98.81 137 VAL B O 1
ATOM 2419 N N . VAL B 1 138 ? -4.648 -19.328 1.208 1 98.88 138 VAL B N 1
ATOM 2420 C CA . VAL B 1 138 ? -3.199 -19.297 1.385 1 98.88 138 VAL B CA 1
ATOM 2421 C C . VAL B 1 138 ? -2.713 -20.656 1.883 1 98.88 138 VAL B C 1
ATOM 2423 O O . VAL B 1 138 ? -3.045 -21.078 2.996 1 98.88 138 VAL B O 1
ATOM 2426 N N . LYS B 1 139 ? -1.895 -21.266 1.084 1 98.75 139 LYS B N 1
ATOM 2427 C CA . LYS B 1 139 ? -1.452 -22.625 1.362 1 98.75 139 LYS B CA 1
ATOM 2428 C C . LYS B 1 139 ? -0.032 -22.641 1.92 1 98.75 139 LYS B C 1
ATOM 2430 O O . LYS B 1 139 ? 0.426 -23.656 2.443 1 98.75 139 LYS B O 1
ATOM 2435 N N . GLY B 1 140 ? 0.644 -21.5 1.817 1 98.69 140 GLY B N 1
ATOM 2436 C CA . GLY B 1 140 ? 2.008 -21.359 2.297 1 98.69 140 GLY B CA 1
ATOM 2437 C C . GLY B 1 140 ? 2.566 -19.953 2.084 1 98.69 140 GLY B C 1
ATOM 2438 O O . GLY B 1 140 ? 2.039 -19.188 1.28 1 98.69 140 GLY B O 1
ATOM 2439 N N . SER B 1 141 ? 3.525 -19.656 2.855 1 98.88 141 SER B N 1
ATOM 2440 C CA . SER B 1 141 ? 4.258 -18.391 2.738 1 98.88 141 SER B CA 1
ATOM 2441 C C . SER B 1 141 ? 5.758 -18.609 2.885 1 98.88 141 SER B C 1
ATOM 2443 O O . SER B 1 141 ? 6.191 -19.5 3.631 1 98.88 141 SER B O 1
ATOM 2445 N N . PHE B 1 142 ? 6.527 -17.844 2.156 1 98.94 142 PHE B N 1
ATOM 2446 C CA . PHE B 1 142 ? 7.973 -18.031 2.156 1 98.94 142 PHE B CA 1
ATOM 2447 C C . PHE B 1 142 ? 8.68 -16.703 1.878 1 98.94 142 PHE B C 1
ATOM 2449 O O . PHE B 1 142 ? 8.32 -15.984 0.946 1 98.94 142 PHE B O 1
ATOM 2456 N N . SER B 1 143 ? 9.617 -16.344 2.684 1 98.94 143 SER B N 1
ATOM 2457 C CA . SER B 1 143 ? 10.484 -15.18 2.502 1 98.94 143 SER B CA 1
ATOM 2458 C C . SER B 1 143 ? 11.922 -15.602 2.236 1 98.94 143 SER B C 1
ATOM 2460 O O . SER B 1 143 ? 12.484 -16.422 2.967 1 98.94 143 SER B O 1
ATOM 2462 N N . LEU B 1 144 ? 12.508 -15.102 1.152 1 98.94 144 LEU B N 1
ATOM 2463 C CA . LEU B 1 144 ? 13.914 -15.352 0.85 1 98.94 144 LEU B CA 1
ATOM 2464 C C . LEU B 1 144 ? 14.766 -14.141 1.208 1 98.94 144 LEU B C 1
ATOM 2466 O O . LEU B 1 144 ? 14.742 -13.125 0.507 1 98.94 144 LEU B O 1
ATOM 2470 N N . PRO B 1 145 ? 15.531 -14.219 2.301 1 98.88 145 PRO B N 1
ATOM 2471 C CA . PRO B 1 145 ? 16.391 -13.086 2.656 1 98.88 145 PRO B CA 1
ATOM 2472 C C . PRO B 1 145 ? 17.609 -12.961 1.752 1 98.88 145 PRO B C 1
ATOM 2474 O O . PRO B 1 145 ? 18.031 -13.945 1.132 1 98.88 145 PRO B O 1
ATOM 2477 N N . SER B 1 146 ? 18.172 -11.75 1.684 1 98.81 146 SER B N 1
ATOM 2478 C CA . SER B 1 146 ? 19.469 -11.523 1.046 1 98.81 146 SER B CA 1
ATOM 2479 C C . SER B 1 146 ? 19.531 -12.195 -0.323 1 98.81 146 SER B C 1
ATOM 2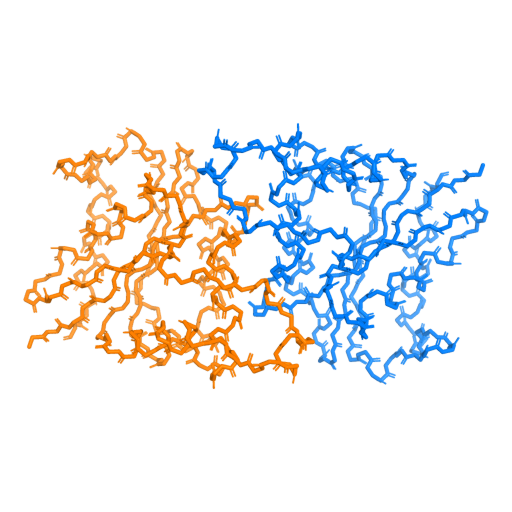481 O O . SER B 1 146 ? 20.406 -13.031 -0.569 1 98.81 146 SER B O 1
ATOM 2483 N N . PHE B 1 147 ? 18.688 -11.758 -1.198 1 98.81 147 PHE B N 1
ATOM 2484 C CA . PHE B 1 147 ? 18.453 -12.391 -2.494 1 98.81 147 PHE B CA 1
ATOM 2485 C C . PHE B 1 147 ? 19.781 -12.625 -3.217 1 98.81 147 PHE B C 1
ATOM 2487 O O . PHE B 1 147 ? 20.031 -13.727 -3.699 1 98.81 147 PHE B O 1
ATOM 2494 N N . ASN B 1 148 ? 20.641 -11.602 -3.264 1 98.31 148 ASN B N 1
ATOM 2495 C CA . ASN B 1 148 ? 21.875 -11.688 -4.055 1 98.31 148 ASN B CA 1
ATOM 2496 C C . ASN B 1 148 ? 22.812 -12.766 -3.518 1 98.31 148 ASN B C 1
ATOM 2498 O O . ASN B 1 148 ? 23.609 -13.32 -4.266 1 98.31 148 ASN B O 1
ATOM 2502 N N . GLU B 1 149 ? 22.656 -13.102 -2.324 1 98.5 149 GLU B N 1
ATOM 2503 C CA . GLU B 1 149 ? 23.484 -14.125 -1.698 1 98.5 149 GLU B CA 1
ATOM 2504 C C . GLU B 1 149 ? 22.844 -15.508 -1.822 1 98.5 149 GLU B C 1
ATOM 2506 O O . GLU B 1 149 ? 23.547 -16.516 -1.881 1 98.5 149 GLU B O 1
ATOM 2511 N N . ASN B 1 150 ? 21.516 -15.5 -1.896 1 98.88 150 ASN B N 1
ATOM 2512 C CA . ASN B 1 150 ? 20.844 -16.781 -1.7 1 98.88 150 ASN B CA 1
ATOM 2513 C C . ASN B 1 150 ? 20.141 -17.234 -2.975 1 98.88 150 ASN B C 1
ATOM 2515 O O . ASN B 1 150 ? 19.5 -18.297 -2.986 1 98.88 150 ASN B O 1
ATOM 2519 N N . PHE B 1 151 ? 20.266 -16.531 -4.062 1 98.81 151 PHE B N 1
ATOM 2520 C CA . PHE B 1 151 ? 19.609 -16.891 -5.305 1 98.81 151 PHE B CA 1
ATOM 2521 C C . PHE B 1 151 ? 20.516 -16.672 -6.5 1 98.81 151 PHE B C 1
ATOM 2523 O O . PHE B 1 151 ? 21.234 -15.664 -6.566 1 98.81 151 PHE B O 1
ATOM 2530 N N . ASP B 1 152 ? 20.469 -17.641 -7.383 1 97.31 152 ASP B N 1
ATOM 2531 C CA . ASP B 1 152 ? 21.203 -17.578 -8.648 1 97.31 152 ASP B CA 1
ATOM 2532 C C . ASP B 1 152 ? 20.25 -17.797 -9.828 1 97.31 152 ASP B C 1
ATOM 2534 O O . ASP B 1 152 ? 19.375 -18.656 -9.781 1 97.31 152 ASP B O 1
ATOM 2538 N N . GLU B 1 153 ? 20.422 -17 -10.875 1 92.62 153 GLU B N 1
ATOM 2539 C CA . GLU B 1 153 ? 19.516 -17.031 -12.016 1 92.62 153 GLU B CA 1
ATOM 2540 C C . GLU B 1 153 ? 19.453 -18.438 -12.625 1 92.62 153 GLU B C 1
ATOM 2542 O O . GLU B 1 153 ? 18.406 -18.859 -13.133 1 92.62 153 GLU B O 1
ATOM 2547 N N . LYS B 1 154 ? 20.484 -19.188 -12.547 1 93.5 154 LYS B N 1
ATOM 2548 C CA . LYS B 1 154 ? 20.562 -20.516 -13.156 1 93.5 154 LYS B CA 1
ATOM 2549 C C . LYS B 1 154 ? 20.156 -21.609 -12.156 1 93.5 154 LYS B C 1
ATOM 2551 O O . LYS B 1 154 ? 19.359 -22.484 -12.477 1 93.5 154 LYS B O 1
ATOM 2556 N N . GLU B 1 155 ? 20.594 -21.453 -10.922 1 95.69 155 GLU B N 1
ATOM 2557 C CA . GLU B 1 155 ? 20.453 -22.531 -9.945 1 95.69 155 GLU B CA 1
ATOM 2558 C C . GLU B 1 155 ? 19.203 -22.328 -9.078 1 95.69 155 GLU B C 1
ATOM 2560 O O . GLU B 1 155 ? 18.719 -23.266 -8.438 1 95.69 155 GLU B O 1
ATOM 2565 N N . GLY B 1 156 ? 18.797 -21.156 -9.016 1 98.12 156 GLY B N 1
ATOM 2566 C CA . GLY B 1 156 ? 17.719 -20.844 -8.086 1 98.12 156 GLY B CA 1
ATOM 2567 C C . GLY B 1 156 ? 18.219 -20.562 -6.68 1 98.12 156 GLY B C 1
ATOM 2568 O O . GLY B 1 156 ? 19.188 -19.828 -6.492 1 98.12 156 GLY B O 1
ATOM 2569 N N . ILE B 1 157 ? 17.484 -21.016 -5.703 1 98.88 157 ILE B N 1
ATOM 2570 C CA . ILE B 1 157 ? 17.891 -20.797 -4.32 1 98.88 157 ILE B CA 1
ATOM 2571 C C . ILE B 1 157 ? 19.125 -21.625 -4.004 1 98.88 157 ILE B C 1
ATOM 2573 O O . ILE B 1 157 ? 19.078 -22.859 -4.047 1 98.88 157 ILE B O 1
ATOM 2577 N N . THR B 1 158 ? 20.172 -20.906 -3.621 1 98.56 158 THR B N 1
ATOM 2578 C CA . THR B 1 158 ? 21.469 -21.562 -3.475 1 98.56 158 THR B CA 1
ATOM 2579 C C . THR B 1 158 ? 21.688 -22 -2.031 1 98.56 158 THR B C 1
ATOM 2581 O O . THR B 1 158 ? 22.453 -22.938 -1.774 1 98.56 158 THR B O 1
ATOM 2584 N N . ASN B 1 159 ? 21.094 -21.297 -1.081 1 98.5 159 ASN B N 1
ATOM 2585 C CA . ASN B 1 159 ? 21.141 -21.75 0.307 1 98.5 159 ASN B CA 1
ATOM 2586 C C . ASN B 1 159 ? 20.281 -23 0.513 1 98.5 159 ASN B C 1
ATOM 2588 O O . ASN B 1 159 ? 19.062 -22.953 0.389 1 98.5 159 ASN B O 1
ATOM 2592 N N . GLU B 1 160 ? 20.859 -24.062 0.887 1 98.19 160 GLU B N 1
ATOM 2593 C CA . GLU B 1 160 ? 20.203 -25.359 0.935 1 98.19 160 GLU B CA 1
ATOM 2594 C C . GLU B 1 160 ? 19.062 -25.375 1.961 1 98.19 160 GLU B C 1
ATOM 2596 O O . GLU B 1 160 ? 18 -25.938 1.71 1 98.19 160 GLU B O 1
ATOM 2601 N N . ASP B 1 161 ? 19.328 -24.781 3.09 1 98.69 161 ASP B N 1
ATOM 2602 C CA . ASP B 1 161 ? 18.297 -24.75 4.125 1 98.69 161 ASP B CA 1
ATOM 2603 C C . ASP B 1 161 ? 17.062 -23.984 3.658 1 98.69 161 ASP B C 1
ATOM 2605 O O . ASP B 1 161 ? 15.938 -24.422 3.854 1 98.69 161 ASP B O 1
ATOM 2609 N N . LEU B 1 162 ? 17.281 -22.844 3.066 1 98.88 162 LEU B N 1
ATOM 2610 C CA . LEU B 1 162 ? 16.188 -22.031 2.555 1 98.88 162 LEU B CA 1
ATOM 2611 C C . LEU B 1 162 ? 15.469 -22.734 1.422 1 98.88 162 LEU B C 1
ATOM 2613 O O . LEU B 1 162 ? 14.234 -22.719 1.36 1 98.88 162 LEU B O 1
ATOM 2617 N N . ASN B 1 163 ? 16.203 -23.344 0.552 1 98.81 163 ASN B N 1
ATOM 2618 C CA . ASN B 1 163 ? 15.586 -24.094 -0.54 1 98.81 163 ASN B CA 1
ATOM 2619 C C . ASN B 1 163 ? 14.734 -25.25 -0.019 1 98.81 163 ASN B C 1
ATOM 2621 O O . ASN B 1 163 ? 13.633 -25.484 -0.51 1 98.81 163 ASN B O 1
ATOM 2625 N N . ASN B 1 164 ? 15.242 -25.969 0.924 1 98.81 164 ASN B N 1
ATOM 2626 C CA . ASN B 1 164 ? 14.508 -27.078 1.513 1 98.81 164 ASN B CA 1
ATOM 2627 C C . ASN B 1 164 ? 13.211 -26.609 2.172 1 98.81 164 ASN B C 1
ATOM 2629 O O . ASN B 1 164 ? 12.188 -27.281 2.105 1 98.81 164 ASN B O 1
ATOM 2633 N N . GLU B 1 165 ? 13.281 -25.5 2.844 1 98.88 165 GLU B N 1
ATOM 2634 C CA . GLU B 1 165 ? 12.086 -24.922 3.439 1 98.88 165 GLU B CA 1
ATOM 2635 C C . GLU B 1 165 ? 11.016 -24.656 2.385 1 98.88 165 GLU B C 1
ATOM 2637 O O . GLU B 1 165 ? 9.852 -25.031 2.566 1 98.88 165 GLU B O 1
ATOM 2642 N N . LEU B 1 166 ? 11.406 -24.047 1.276 1 98.88 166 LEU B N 1
ATOM 2643 C CA . LEU B 1 166 ? 10.453 -23.781 0.202 1 98.88 166 LEU B CA 1
ATOM 2644 C C . LEU B 1 166 ? 9.898 -25.078 -0.372 1 98.88 166 LEU B C 1
ATOM 2646 O O . LEU B 1 166 ? 8.688 -25.203 -0.579 1 98.88 166 LEU B O 1
ATOM 2650 N N . LEU B 1 167 ? 10.781 -26.031 -0.622 1 98.62 167 LEU B N 1
ATOM 2651 C CA . LEU B 1 167 ? 10.359 -27.281 -1.227 1 98.62 167 LEU B CA 1
ATOM 2652 C C . LEU B 1 167 ? 9.383 -28.031 -0.322 1 98.62 167 LEU B C 1
ATOM 2654 O O . LEU B 1 167 ? 8.445 -28.672 -0.805 1 98.62 167 LEU B O 1
ATOM 2658 N N . GLN B 1 168 ? 9.57 -27.953 0.956 1 98.75 168 GLN B N 1
ATOM 2659 C CA . GLN B 1 168 ? 8.648 -28.578 1.898 1 98.75 168 GLN B CA 1
ATOM 2660 C C . GLN B 1 168 ? 7.266 -27.938 1.814 1 98.75 168 GLN B C 1
ATOM 2662 O O . GLN B 1 168 ? 6.25 -28.625 1.875 1 98.75 168 GLN B O 1
ATOM 2667 N N . ILE B 1 169 ? 7.262 -26.609 1.718 1 98.81 169 ILE B N 1
ATOM 2668 C CA . ILE B 1 169 ? 5.996 -25.906 1.561 1 98.81 169 ILE B CA 1
ATOM 2669 C C . ILE B 1 169 ? 5.301 -26.359 0.279 1 98.81 169 ILE B C 1
ATOM 2671 O O . ILE B 1 169 ? 4.113 -26.688 0.292 1 98.81 169 ILE B O 1
ATOM 2675 N N . ILE B 1 170 ? 6.051 -26.422 -0.785 1 98.69 170 ILE B N 1
ATOM 2676 C CA . ILE B 1 170 ? 5.512 -26.781 -2.092 1 98.69 170 ILE B CA 1
ATOM 2677 C C . ILE B 1 170 ? 4.969 -28.219 -2.047 1 98.69 170 ILE B C 1
ATOM 2679 O O . ILE B 1 170 ? 3.881 -28.484 -2.562 1 98.69 170 ILE B O 1
ATOM 2683 N N . GLU B 1 171 ? 5.645 -29.109 -1.412 1 97.94 171 GLU B N 1
ATOM 2684 C CA . GLU B 1 171 ? 5.227 -30.5 -1.296 1 97.94 171 GLU B CA 1
ATOM 2685 C C . GLU B 1 171 ? 3.916 -30.609 -0.525 1 97.94 171 GLU B C 1
ATOM 2687 O O . GLU B 1 171 ? 3.143 -31.547 -0.747 1 97.94 171 GLU B O 1
ATOM 2692 N N . SER B 1 172 ? 3.707 -29.688 0.307 1 98.25 172 SER B N 1
ATOM 2693 C CA . SER B 1 172 ? 2.51 -29.75 1.142 1 98.25 172 SER B CA 1
ATOM 2694 C C . SER B 1 172 ? 1.284 -29.25 0.383 1 98.25 172 SER B C 1
ATOM 2696 O O . SER B 1 172 ? 0.153 -29.422 0.843 1 98.25 172 SER B O 1
ATOM 2698 N N . ILE B 1 173 ? 1.486 -28.625 -0.777 1 98.19 173 ILE B N 1
ATOM 2699 C CA . ILE B 1 173 ? 0.385 -28.078 -1.561 1 98.19 173 ILE B CA 1
ATOM 2700 C C . ILE B 1 173 ? -0.068 -29.109 -2.602 1 98.19 173 ILE B C 1
ATOM 2702 O O . ILE B 1 173 ? 0.713 -29.5 -3.469 1 98.19 173 ILE B O 1
ATOM 2706 N N . THR B 1 174 ? -1.332 -29.516 -2.482 1 94.31 174 THR B N 1
ATOM 2707 C CA . THR B 1 174 ? -1.909 -30.453 -3.445 1 94.31 174 THR B CA 1
ATOM 2708 C C . THR B 1 174 ? -2.635 -29.688 -4.555 1 94.31 174 THR B C 1
ATOM 2710 O O . THR B 1 174 ? -3.549 -28.906 -4.289 1 94.31 174 THR B O 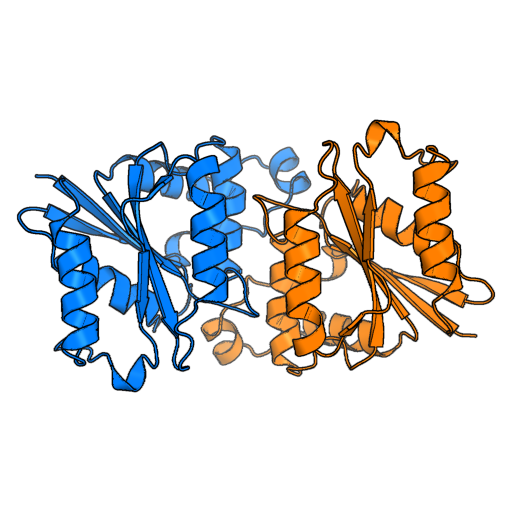1
ATOM 2713 N N . LEU B 1 175 ? -2.248 -29.906 -5.75 1 91.81 175 LEU B N 1
ATOM 2714 C CA . LEU B 1 175 ? -2.906 -29.25 -6.879 1 91.81 175 LEU B CA 1
ATOM 2715 C C . LEU B 1 175 ? -4.039 -30.125 -7.414 1 91.81 175 LEU B C 1
ATOM 2717 O O . LEU B 1 175 ? -3.977 -31.359 -7.344 1 91.81 175 LEU B O 1
#

Foldseek 3Di:
DAEEEFEELDQDPPDLQRLQRVVLVVLDPPYDYDYDHLVQQDDPQDDPVCCVVPNQDVSLVVVLVVLVRHLEYRYEADDDPLEGDSSNVRSVVSNCVVDQLSNQLHEYEYEAADLAQCQSVSHQVVCVVCNVRNRYPYQYYAGDYNCVVQQDSPPGGNPPVRVVVSSVSSVSDDD/DAEEEFEELDQDPPDLQRLQRVVLVVLDPPYYYDYDHLVQQDDPQDDPVCCVVPNQDVSLVVVLVVLVRHLEYRYEADDDPLEGDSSNVRSVVSQCVVDQLSNQLHEYEYEAADLAQCQSVSHQVVCVVCNVRNRYPYQYYAGDYNCVVQQDSPPGGNPPVRVVVSSVSSVSDDD

Secondary structure (DSSP, 8-state):
-EEEEEEEE---TT-HHHHHHHHHHTTSTTEEEEE--GGGG--PPP-HHHHHHH-S-HHHHHHHHHHHT-SEEEEEE-EETTEE-HHHHHHHHHHTTT-S-TTTTEEEEEEEE-SSTTTTHHHHHHHHHHGGGGTEEEEEEEEE-SHHHHEETTTEE--HHHHHHHHHHHHH---/-EEEEEEEE---TT-HHHHHHHHHHTTSTTEEEEE--GGGG--PPP-HHHHHHH-S-HHHHHHHHHHHT-SEEEEEE-EETTEE-HHHHHHHHHHTTT-S-TTTTEEEEEEEE-SSTTTTHHHHHHHHHHGGGGTEEEEEEEEE-SHHHHEETTTEE--HHHHHHHHHHHHH---

Nearest PDB structures (foldseek):
  3svl-assembly1_B  TM=8.330E-01  e=2.028E-11  Escherichia coli K-12
  1x77-assembly1_B  TM=8.551E-01  e=1.520E-09  Pseudomonas aeruginosa PAO1
  4hs4-assembly1_G-1  TM=8.426E-01  e=2.326E-09  Novacetimonas hansenii ATCC 23769
  3s2y-assembly1_A  TM=8.185E-01  e=3.152E-09  Novacetimonas hansenii ATCC 23769
  4h6p-assembly1_A  TM=8.082E-01  e=3.349E-09  Novacetimonas hansenii ATCC 23769

Sequence (350 aa):
MKKIIAFGASSSKNSINKQLAIYAAGKFDNASVEVLDLNDYEMPIFSTDKETESGIPQLAQDFYTKLGTADLLVISFAEHNGAYSTAFKNIFDWTSRIHAKTFQEKQTLIMATSPGPRGGSSVLETAKNRFPFQGAVVKGSFSLPSFNENFDEKEGITNEDLNNELLQIIESITLMKKIIAFGASSSKNSINKQLAIYAAGKFDNASVEVLDLNDYEMPIFSTDKETESGIPQLAQDFYTKLGTADLLVISFAEHNGAYSTAFKNIFDWTSRIHAKTFQEKQTLIMATSPGPRGGSSVLETAKNRFPFQGAVVKGSFSLPSFNENFDEKEGITNEDLNNELLQIIESITL